Protein AF-A0A549TD87-F1 (afdb_monomer)

Solvent-accessible surface area (backbone atoms only — not comparable to full-atom values): 13058 Å² total; per-residue (Å²): 128,54,55,66,51,48,44,53,52,50,43,51,31,54,63,60,36,63,91,66,26,71,45,72,50,77,40,80,50,95,85,34,64,68,39,33,26,38,38,15,53,41,97,52,34,56,85,37,55,24,33,38,39,41,65,43,70,53,100,52,48,46,43,48,52,56,53,50,30,51,56,48,33,42,28,50,37,32,51,71,64,80,31,59,77,59,64,30,42,30,40,38,18,57,70,27,63,28,69,66,41,52,55,26,49,80,31,29,69,60,33,51,49,49,56,62,78,37,27,78,83,47,24,17,65,72,74,41,93,97,43,70,54,74,91,41,72,56,32,50,48,40,52,71,68,52,67,44,80,37,40,52,73,34,26,48,68,58,45,63,70,34,80,55,29,42,67,44,43,28,78,74,66,75,39,80,76,63,82,73,76,85,73,76,74,66,95,63,82,54,81,80,54,53,61,61,53,52,54,53,36,48,60,52,17,72,74,66,80,42,90,54,92,52,79,69,57,67,76,68,60,94,76,82,87,80,82,91,128

Secondary structure (DSSP, 8-state):
--HHHHHHHHHHHHHT-TTT-SEEEE--STT-SS-SEEEESSTTGGGS-EEEEEE---SSPBPHHHHHHHHHHHHHHHHTTSSPPPSEEEEE-TT-B-HHHHHHHTSHHHHHHHHHHTIIIIIGGGSBTTB-----HHHHHHHHHS-GGGEEEE-HHHHHHSTTHHHHHHHHH-----SPP-----SS--TTHHHHHHHHHHHHHHHHT----SHHHHTT-----PPP-

Radius of gyration: 22.58 Å; Cα contacts (8 Å, |Δi|>4): 320; chains: 1; bounding box: 48×44×66 Å

Organism: NCBI:txid1387186

Sequence (229 aa):
MDDKDLEHFVKDWIESRVLEYRQWQRWGQTGDLGRDVVGYVTDHRHEGPWDNFQCKQLKQRLSLPGALRELGKIFRHSAAGEYSLPRRYTFVAPRGVARGVQALVSHPERFRTAMIDRWSEDIADKLVDNDTVPLTPEIEAKIREFDFKNVDWLDAERLVADPYCLRVLVGWFDADPGRAPRGVVPTEMQSSESVYVSQLLQVYGERSQQAFQDSSDVLGAPAHRTNPG

Mean predicted aligned error: 12.19 Å

Foldseek 3Di:
DDQVVQLVLVQLLLVLPVVQAVDKDAQPDPPSLLAGIKGHRDPCRQVDAMEGERTDADPAAQEPLNVLQSVLSQLVCVLVVVGPRHPAYEYEYQNYHDPVVVVCLVPVVVVLVCSQVCCQPRYQCPNDPPGGRDCDPSSNVSSVPDRSPRYYYDHNVNLCPDPSSLVSCCVVPVDDSPDDDPDPPPPDDDPVVVVVQQVVQVVVCVVVVHHDDGPVSVVPDDDDPDDDD

Nearest PDB structures (foldseek):
  5ekp-assembly1_C  TM=1.814E-01  e=1.287E+00  Synechocystis sp. PCC 6803 substr. Kazusa
  3fw6-assembly1_A  TM=2.415E-01  e=4.601E+00  uncultured bacterium
  5ekp-assembly1_D  TM=2.423E-01  e=8.441E+00  Synechocystis sp. PCC 6803 substr. Kazusa

Structure (mmCIF, N/CA/C/O backbone):
data_AF-A0A549TD87-F1
#
_entry.id   AF-A0A549TD87-F1
#
loop_
_atom_site.group_PDB
_atom_site.id
_atom_site.type_symbol
_atom_site.label_atom_id
_atom_site.label_alt_id
_atom_site.label_comp_id
_atom_site.label_asym_id
_atom_site.label_entity_id
_atom_site.label_seq_id
_atom_site.pdbx_PDB_ins_code
_atom_site.Cartn_x
_atom_site.Cartn_y
_atom_site.Cartn_z
_atom_site.occupancy
_atom_site.B_iso_or_equiv
_atom_site.auth_seq_id
_atom_site.auth_comp_id
_atom_site.auth_asym_id
_atom_site.auth_atom_id
_atom_site.pdbx_PDB_model_num
ATOM 1 N 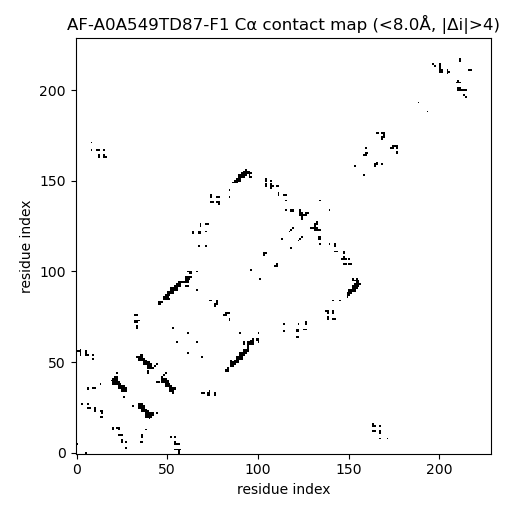N . MET A 1 1 ? -1.118 11.147 -17.489 1.00 72.25 1 MET A N 1
ATOM 2 C CA . MET A 1 1 ? -1.513 9.965 -16.718 1.00 72.25 1 MET A CA 1
ATOM 3 C C . MET A 1 1 ? -2.327 10.385 -15.510 1.00 72.25 1 MET A C 1
ATOM 5 O O . MET A 1 1 ? -1.791 11.069 -14.633 1.00 72.25 1 MET A O 1
ATOM 9 N N . ASP A 1 2 ? -3.607 10.036 -15.520 1.00 83.69 2 ASP A N 1
ATOM 10 C CA . ASP A 1 2 ? -4.511 10.076 -14.369 1.00 83.69 2 ASP A CA 1
ATOM 11 C C . ASP A 1 2 ? -4.473 8.747 -13.575 1.00 83.69 2 ASP A C 1
ATOM 13 O O . ASP A 1 2 ? -3.609 7.903 -13.829 1.00 83.69 2 ASP A O 1
ATOM 17 N N . ASP A 1 3 ? -5.340 8.583 -12.565 1.00 84.50 3 ASP A N 1
ATOM 18 C CA . ASP A 1 3 ? -5.400 7.356 -11.748 1.00 84.50 3 ASP A CA 1
ATOM 19 C C . ASP A 1 3 ? -5.686 6.111 -12.600 1.00 84.50 3 ASP A C 1
ATOM 21 O O . ASP A 1 3 ? -5.050 5.073 -12.412 1.00 84.50 3 ASP A O 1
ATOM 25 N N . LYS A 1 4 ? -6.593 6.217 -13.579 1.00 87.94 4 LYS A N 1
ATOM 26 C CA . LYS A 1 4 ? -6.955 5.088 -14.437 1.00 87.94 4 LYS A CA 1
ATOM 27 C C . LYS A 1 4 ? -5.800 4.721 -15.342 1.00 87.94 4 LYS A C 1
ATOM 29 O O . LYS A 1 4 ? -5.538 3.529 -15.492 1.00 87.94 4 LYS A O 1
ATOM 34 N N . ASP A 1 5 ? -5.110 5.691 -15.943 1.00 89.12 5 ASP A N 1
ATOM 35 C CA . ASP A 1 5 ? -3.983 5.321 -16.794 1.00 89.12 5 ASP A CA 1
ATOM 36 C C . ASP A 1 5 ? -2.821 4.725 -15.983 1.00 89.12 5 ASP A C 1
ATOM 38 O O . ASP A 1 5 ? -2.165 3.812 -16.476 1.00 89.12 5 ASP A O 1
ATOM 42 N N . LEU A 1 6 ? -2.633 5.119 -14.714 1.00 90.38 6 LEU A N 1
ATOM 43 C CA . LEU A 1 6 ? -1.665 4.450 -13.835 1.00 90.38 6 LEU A CA 1
ATOM 44 C C . LEU A 1 6 ? -2.028 2.978 -13.609 1.00 90.38 6 LEU A C 1
ATOM 46 O O . LEU A 1 6 ? -1.157 2.118 -13.708 1.00 90.38 6 LEU A O 1
ATOM 50 N N . GLU A 1 7 ? -3.293 2.664 -13.333 1.00 92.81 7 GLU A N 1
ATOM 51 C CA . GLU A 1 7 ? -3.702 1.267 -13.162 1.00 92.81 7 GLU A CA 1
ATOM 52 C C . GLU A 1 7 ? -3.542 0.442 -14.444 1.00 92.81 7 GLU A C 1
ATOM 54 O O . GLU A 1 7 ? -3.136 -0.716 -14.376 1.00 92.81 7 GLU A O 1
ATOM 59 N N . HIS A 1 8 ? -3.858 1.006 -15.615 1.00 92.06 8 HIS A N 1
ATOM 60 C CA . HIS A 1 8 ? -3.657 0.308 -16.890 1.00 92.06 8 HIS A CA 1
ATOM 61 C C . HIS A 1 8 ? -2.168 0.073 -17.157 1.00 92.06 8 HIS A C 1
ATOM 63 O O . HIS A 1 8 ? -1.788 -1.038 -17.519 1.00 92.06 8 HIS A O 1
ATOM 69 N N . PHE A 1 9 ? -1.326 1.073 -16.892 1.00 91.38 9 PHE A N 1
ATOM 70 C CA . PHE A 1 9 ? 0.123 0.945 -16.986 1.00 91.38 9 PHE A CA 1
ATOM 71 C C . PHE A 1 9 ? 0.658 -0.162 -16.070 1.00 91.38 9 PHE A C 1
ATOM 73 O O . PHE A 1 9 ? 1.414 -1.030 -16.505 1.00 91.38 9 PHE A O 1
ATOM 80 N N . VAL A 1 10 ? 0.236 -0.174 -14.801 1.00 93.38 10 VAL A N 1
ATOM 81 C CA . VAL A 1 10 ? 0.629 -1.216 -13.842 1.00 93.38 10 VAL A CA 1
ATOM 82 C C . VAL A 1 10 ? 0.123 -2.578 -14.299 1.00 93.38 10 VAL A C 1
ATOM 84 O O . VAL A 1 10 ? 0.871 -3.545 -14.239 1.00 93.38 10 VAL A O 1
ATOM 87 N N . LYS A 1 11 ? -1.104 -2.668 -14.818 1.00 94.38 11 LYS A N 1
ATOM 88 C CA . LYS A 1 11 ? -1.641 -3.900 -15.401 1.00 94.38 11 LYS A CA 1
ATOM 89 C C . LYS A 1 11 ? -0.767 -4.421 -16.549 1.00 94.38 11 LYS A C 1
ATOM 91 O O . LYS A 1 11 ? -0.459 -5.609 -16.549 1.00 94.38 11 LYS A O 1
ATOM 96 N N . ASP A 1 12 ? -0.326 -3.569 -17.473 1.00 91.81 12 ASP A N 1
ATOM 97 C CA . ASP A 1 12 ? 0.546 -3.975 -18.589 1.00 91.81 12 ASP A CA 1
ATOM 98 C C . ASP A 1 12 ? 1.928 -4.419 -18.083 1.00 91.81 12 ASP A C 1
ATOM 100 O O . ASP A 1 12 ? 2.515 -5.389 -18.569 1.00 91.81 12 ASP A O 1
ATOM 104 N N . TRP A 1 13 ? 2.435 -3.751 -17.046 1.00 93.00 13 TRP A N 1
ATOM 105 C CA . TRP A 1 13 ? 3.669 -4.144 -16.372 1.00 93.00 13 TRP A CA 1
ATOM 106 C C . TRP A 1 13 ? 3.554 -5.509 -15.691 1.00 93.00 13 TRP A C 1
ATOM 108 O O . TRP A 1 13 ? 4.432 -6.350 -15.890 1.00 93.00 13 TRP A O 1
ATOM 118 N N . ILE A 1 14 ? 2.462 -5.790 -14.975 1.00 94.38 14 ILE A N 1
ATOM 119 C CA . ILE A 1 14 ? 2.208 -7.113 -14.385 1.00 94.38 14 ILE A CA 1
ATOM 120 C C . ILE A 1 14 ? 2.002 -8.178 -15.468 1.00 94.38 14 ILE A C 1
ATOM 122 O O . ILE A 1 14 ? 2.538 -9.277 -15.342 1.00 94.38 14 ILE A O 1
ATOM 126 N N . GLU A 1 15 ? 1.305 -7.860 -16.561 1.00 92.44 15 GLU A N 1
ATOM 127 C CA . GLU A 1 15 ? 1.129 -8.768 -17.701 1.00 92.44 15 GLU A CA 1
ATOM 128 C C . GLU A 1 15 ? 2.466 -9.209 -18.307 1.00 92.44 15 GLU A C 1
ATOM 130 O O . GLU A 1 15 ? 2.633 -10.371 -18.676 1.00 92.44 15 GLU A O 1
ATOM 135 N N . SER A 1 16 ? 3.456 -8.316 -18.347 1.00 91.06 16 SER A N 1
ATOM 136 C CA . SER A 1 16 ? 4.789 -8.641 -18.863 1.00 91.06 16 SER A CA 1
ATOM 137 C C . SER A 1 16 ? 5.606 -9.585 -17.960 1.00 91.06 16 SER A C 1
ATOM 139 O O . SER A 1 16 ? 6.609 -10.150 -18.409 1.00 91.06 16 SER A O 1
ATOM 141 N N . ARG A 1 17 ? 5.173 -9.811 -16.711 1.00 92.75 17 ARG A N 1
ATOM 142 C CA . ARG A 1 17 ? 5.830 -10.665 -15.704 1.00 92.75 17 ARG A CA 1
ATOM 143 C C . ARG A 1 17 ? 5.296 -12.099 -15.718 1.00 92.75 17 ARG A C 1
ATOM 145 O O . ARG A 1 17 ? 4.982 -12.676 -14.679 1.00 92.75 17 ARG A O 1
ATOM 152 N N . VAL A 1 18 ? 5.241 -12.704 -16.901 1.00 90.75 18 VAL A N 1
ATOM 153 C CA . VAL A 1 18 ? 4.678 -14.053 -17.131 1.00 90.75 18 VAL A CA 1
ATOM 154 C C . VAL A 1 18 ? 5.372 -15.184 -16.356 1.00 90.75 18 VAL A C 1
ATOM 156 O O . VAL A 1 18 ? 4.808 -16.264 -16.210 1.00 90.75 18 VAL A O 1
ATOM 159 N N . LEU A 1 19 ? 6.596 -14.952 -15.868 1.00 92.38 19 LEU A N 1
ATOM 160 C CA . LEU A 1 19 ? 7.317 -15.896 -15.006 1.00 92.38 19 LEU A CA 1
ATOM 161 C C . LEU A 1 19 ? 6.893 -15.798 -13.530 1.00 92.38 19 LEU A C 1
ATOM 163 O O . LEU A 1 19 ? 7.087 -16.752 -12.782 1.00 92.38 19 LEU A O 1
ATOM 167 N N . GLU A 1 20 ? 6.344 -14.657 -13.104 1.00 94.69 20 GLU A N 1
ATOM 168 C CA . GLU A 1 20 ? 5.918 -14.408 -11.719 1.00 94.69 20 GLU A CA 1
ATOM 169 C C . GLU A 1 20 ? 4.414 -14.615 -11.528 1.00 94.69 20 GLU A C 1
ATOM 171 O O . GLU A 1 20 ? 3.992 -15.118 -10.483 1.00 94.69 20 GLU A O 1
ATOM 176 N N . TYR A 1 21 ? 3.610 -14.228 -12.522 1.00 96.81 21 TYR A N 1
ATOM 177 C CA . TYR A 1 21 ? 2.154 -14.259 -12.438 1.00 96.81 21 TYR A CA 1
ATOM 178 C C . TYR A 1 21 ? 1.550 -15.116 -13.535 1.00 96.81 21 TYR A C 1
ATOM 180 O O . TYR A 1 21 ? 1.790 -14.927 -14.726 1.00 96.81 21 TYR A O 1
ATOM 188 N N . ARG A 1 22 ? 0.700 -16.044 -13.102 1.00 96.00 22 ARG A N 1
ATOM 189 C CA . ARG A 1 22 ? -0.078 -16.916 -13.972 1.00 96.00 22 ARG A CA 1
ATOM 190 C C . ARG A 1 22 ? -1.248 -16.175 -14.612 1.00 96.00 22 ARG A C 1
ATOM 192 O O . ARG A 1 22 ? -1.576 -16.427 -15.768 1.00 96.00 22 ARG A O 1
ATOM 199 N N . GLN A 1 23 ? -1.878 -15.287 -13.847 1.00 95.94 23 GLN A N 1
ATOM 200 C CA . GLN A 1 23 ? -2.983 -14.429 -14.271 1.00 95.94 23 GLN A CA 1
ATOM 201 C C . GLN A 1 23 ? -2.859 -13.069 -13.584 1.00 95.94 23 GLN A C 1
ATOM 203 O O . GLN A 1 23 ? -2.225 -12.946 -12.538 1.00 95.94 23 GLN A O 1
ATOM 208 N N . TRP A 1 24 ? -3.502 -12.052 -14.142 1.00 95.25 24 TRP A N 1
ATOM 2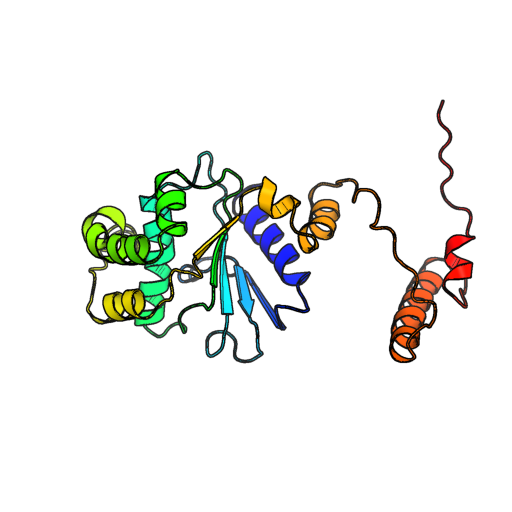09 C CA . TRP A 1 24 ? -3.596 -10.721 -13.549 1.00 95.25 24 TRP A CA 1
ATOM 210 C C . TRP A 1 24 ? -5.016 -10.185 -13.716 1.00 95.25 24 TRP A C 1
ATOM 212 O O . TRP A 1 24 ? -5.765 -10.642 -14.581 1.00 95.25 24 TRP A O 1
ATOM 222 N N . GLN A 1 25 ? -5.402 -9.224 -12.881 1.00 94.75 25 GLN A N 1
ATOM 223 C CA . GLN A 1 25 ? -6.702 -8.567 -12.991 1.00 94.75 25 GLN A CA 1
ATOM 224 C C . GLN A 1 25 ? -6.629 -7.123 -12.505 1.00 94.75 25 GLN A C 1
ATOM 226 O O . GLN A 1 25 ? -6.074 -6.844 -11.444 1.00 94.75 25 GLN A O 1
ATOM 231 N N . ARG A 1 26 ? -7.233 -6.210 -13.270 1.00 93.81 26 ARG A N 1
ATOM 232 C CA . ARG A 1 26 ? -7.499 -4.839 -12.831 1.00 93.81 26 ARG A CA 1
ATOM 233 C C . ARG A 1 26 ? -8.915 -4.770 -12.268 1.00 93.81 26 ARG A C 1
ATOM 235 O O . ARG A 1 26 ? -9.866 -5.134 -12.956 1.00 93.81 26 ARG A O 1
ATOM 242 N N . TRP A 1 27 ? -9.033 -4.314 -11.032 1.00 88.12 27 TRP A N 1
ATOM 243 C CA . TRP A 1 27 ? -10.275 -4.247 -10.270 1.00 88.12 27 TRP A CA 1
ATOM 244 C C . TRP A 1 27 ? -10.844 -2.828 -10.170 1.00 88.12 27 TRP A C 1
ATOM 246 O O . TRP A 1 27 ? -12.021 -2.732 -9.851 1.00 88.12 27 TRP A O 1
ATOM 256 N N . GLY A 1 28 ? -10.061 -1.779 -10.496 1.00 64.19 28 GLY A N 1
ATOM 257 C CA . GLY A 1 28 ? -10.330 -0.339 -10.284 1.00 64.19 28 GLY A CA 1
ATOM 258 C C . GLY A 1 28 ? -11.635 0.233 -10.862 1.00 64.19 28 GLY A C 1
ATOM 259 O O . GLY A 1 28 ? -11.656 1.055 -11.784 1.00 64.19 28 GLY A O 1
ATOM 260 N N . GLN A 1 29 ? -12.744 -0.235 -10.304 1.00 65.31 29 GLN A N 1
ATOM 261 C CA . GLN A 1 29 ? -14.134 0.150 -10.493 1.00 65.31 29 GLN A CA 1
ATOM 262 C C . GLN A 1 29 ? -14.872 -0.070 -9.161 1.00 65.31 29 GLN A C 1
ATOM 264 O O . GLN A 1 29 ? -14.332 -0.602 -8.194 1.00 65.31 29 GLN A O 1
ATOM 269 N N . THR A 1 30 ? -16.137 0.342 -9.095 1.00 63.44 30 THR A N 1
ATOM 270 C CA . THR A 1 30 ? -16.995 0.094 -7.933 1.00 63.44 30 THR A CA 1
ATOM 271 C C . THR A 1 30 ? -16.997 -1.391 -7.549 1.00 63.44 30 THR A C 1
ATOM 273 O O . THR A 1 30 ? -17.261 -2.244 -8.392 1.00 63.44 30 THR A O 1
ATOM 276 N N . GLY A 1 31 ? -16.742 -1.689 -6.271 1.00 71.81 31 GLY A N 1
ATOM 277 C CA . GLY A 1 31 ? -16.699 -3.067 -5.764 1.00 71.81 31 GLY A CA 1
ATOM 278 C C . GLY A 1 31 ? -15.322 -3.732 -5.840 1.00 71.81 31 GLY A C 1
ATOM 279 O O . GLY A 1 31 ? -15.232 -4.948 -5.712 1.00 71.81 31 GLY A O 1
ATOM 280 N N . ASP A 1 32 ? -14.251 -2.958 -6.020 1.00 79.31 32 ASP A N 1
ATOM 281 C CA . ASP A 1 32 ? -12.871 -3.454 -6.024 1.00 79.31 32 ASP A CA 1
ATOM 282 C C . ASP A 1 32 ? -12.414 -4.077 -4.687 1.00 79.31 32 ASP A C 1
ATOM 284 O O . ASP A 1 32 ? -11.506 -4.916 -4.653 1.00 79.31 32 ASP A O 1
ATOM 288 N N . LEU A 1 33 ? -13.096 -3.719 -3.594 1.00 91.06 33 LEU A N 1
ATOM 289 C CA . LEU A 1 33 ? -12.809 -4.111 -2.215 1.00 91.06 33 LEU A CA 1
ATOM 290 C C . LEU A 1 33 ? -11.380 -3.738 -1.778 1.00 91.06 33 LEU A C 1
ATOM 292 O O . LEU A 1 33 ? -10.781 -4.417 -0.953 1.00 91.06 33 LEU A O 1
ATOM 296 N N . GLY A 1 34 ? -10.821 -2.650 -2.318 1.00 90.06 34 GLY A N 1
ATOM 297 C CA . GLY A 1 34 ? -9.470 -2.183 -1.989 1.00 90.06 34 GLY A CA 1
ATOM 298 C C . GLY A 1 34 ? -8.342 -2.845 -2.784 1.00 90.06 34 GLY A C 1
ATOM 299 O O . GLY A 1 34 ? -7.207 -2.855 -2.317 1.00 90.06 34 GLY A O 1
ATOM 300 N N . ARG A 1 35 ? -8.633 -3.405 -3.962 1.00 94.62 35 ARG A N 1
ATOM 301 C CA . ARG A 1 35 ? -7.627 -3.921 -4.905 1.00 94.62 35 ARG A CA 1
ATOM 302 C C . ARG A 1 35 ? -7.632 -3.064 -6.162 1.00 94.62 35 ARG A C 1
ATOM 304 O O . ARG A 1 35 ? -8.685 -2.900 -6.751 1.00 94.62 35 ARG A O 1
ATOM 311 N N . ASP A 1 36 ? -6.479 -2.605 -6.640 1.00 95.31 36 ASP A N 1
ATOM 312 C CA . ASP A 1 36 ? -6.438 -1.894 -7.930 1.00 95.31 36 ASP A CA 1
ATOM 313 C C . ASP A 1 36 ? -5.983 -2.841 -9.041 1.00 95.31 36 ASP A C 1
ATOM 315 O O . ASP A 1 36 ? -6.744 -3.151 -9.959 1.00 95.31 36 ASP A O 1
ATOM 319 N N . VAL A 1 37 ? -4.757 -3.362 -8.937 1.00 97.00 37 VAL A N 1
ATOM 320 C CA . VAL A 1 37 ? -4.215 -4.379 -9.845 1.00 97.00 37 VAL A CA 1
ATOM 321 C C . VAL A 1 37 ? -3.706 -5.559 -9.029 1.00 97.00 37 VAL A C 1
ATOM 323 O O . VAL A 1 37 ? -2.990 -5.387 -8.045 1.00 97.00 37 VAL A O 1
ATOM 326 N N . VAL A 1 38 ? -4.069 -6.766 -9.447 1.00 97.62 38 VAL A N 1
ATOM 327 C CA . VAL A 1 38 ? -3.698 -8.017 -8.787 1.00 97.62 38 VAL A CA 1
ATOM 328 C C . VAL A 1 38 ? -2.880 -8.886 -9.728 1.00 97.62 38 VAL A C 1
ATOM 330 O O . VAL A 1 38 ? -3.240 -9.045 -10.894 1.00 97.62 38 VAL A O 1
ATOM 333 N N . GLY A 1 39 ? -1.812 -9.484 -9.199 1.00 98.12 39 GLY A N 1
ATOM 334 C CA . GLY A 1 39 ? -1.090 -10.585 -9.830 1.00 98.12 39 GLY A CA 1
ATOM 335 C C . GLY A 1 39 ? -1.349 -11.897 -9.088 1.00 98.12 39 GLY A C 1
ATOM 336 O O . GLY A 1 39 ? -1.036 -12.016 -7.904 1.00 98.12 39 GLY A O 1
ATOM 337 N N . TYR A 1 40 ? -1.901 -12.896 -9.771 1.00 98.31 40 TYR A N 1
ATOM 338 C CA . TYR A 1 40 ? -2.129 -14.236 -9.231 1.00 98.31 40 TYR A CA 1
ATOM 339 C C . TYR A 1 40 ? -0.956 -15.147 -9.584 1.00 98.31 40 TYR A C 1
ATOM 341 O O . TYR A 1 40 ? -0.620 -15.320 -10.755 1.00 98.31 40 TYR A O 1
ATOM 349 N N . VAL A 1 41 ? -0.339 -15.762 -8.576 1.00 98.12 41 VAL A N 1
ATOM 350 C CA . VAL A 1 41 ? 0.842 -16.626 -8.765 1.00 98.12 41 VAL A CA 1
ATOM 351 C C . VAL A 1 41 ? 0.437 -18.018 -9.261 1.00 98.12 41 VAL A C 1
ATOM 353 O O . VAL A 1 41 ? 1.220 -18.715 -9.898 1.00 98.12 41 VAL A O 1
ATOM 356 N N . THR A 1 42 ? -0.803 -18.427 -8.990 1.00 97.12 42 THR A N 1
ATOM 357 C CA . THR A 1 42 ? -1.355 -19.732 -9.376 1.00 97.12 42 THR A CA 1
ATOM 358 C C . THR A 1 42 ? -2.782 -19.583 -9.895 1.00 97.12 42 THR A C 1
ATOM 360 O O . THR A 1 42 ? -3.413 -18.540 -9.712 1.00 97.12 42 THR A O 1
ATOM 363 N N . ASP A 1 43 ? -3.324 -20.656 -10.470 1.00 96.81 43 ASP A N 1
ATOM 364 C CA . ASP A 1 43 ? -4.720 -20.708 -10.917 1.00 96.81 43 ASP A CA 1
ATOM 365 C C . ASP A 1 43 ? -5.731 -20.723 -9.744 1.00 96.81 43 ASP A C 1
ATOM 367 O O . ASP A 1 43 ? -6.930 -20.586 -9.972 1.00 96.81 43 ASP A O 1
ATOM 371 N N . HIS A 1 44 ? -5.264 -20.815 -8.488 1.00 97.00 44 HIS A N 1
ATOM 372 C CA . HIS A 1 44 ? -6.091 -20.696 -7.276 1.00 97.00 44 HIS A CA 1
ATOM 373 C C . HIS A 1 44 ? -6.438 -19.251 -6.894 1.00 97.00 44 HIS A C 1
ATOM 375 O O . HIS A 1 44 ? -7.107 -19.042 -5.894 1.00 97.00 44 HIS A O 1
ATOM 381 N N . ARG A 1 45 ? -5.979 -18.245 -7.648 1.00 96.31 45 ARG A N 1
ATOM 382 C CA . ARG A 1 45 ? -6.392 -16.838 -7.502 1.00 96.31 45 ARG A CA 1
ATOM 383 C C . ARG A 1 45 ? -6.375 -16.326 -6.050 1.00 96.31 45 ARG A C 1
ATOM 385 O O . ARG A 1 45 ? -5.316 -16.341 -5.432 1.00 96.31 45 ARG A O 1
ATOM 392 N N . HIS A 1 46 ? -7.504 -15.838 -5.528 1.00 96.75 46 HIS A N 1
ATOM 393 C CA . HIS A 1 46 ? -7.616 -15.273 -4.178 1.00 96.75 46 HIS A CA 1
ATOM 394 C C . HIS A 1 46 ? -7.682 -16.337 -3.076 1.00 96.75 46 HIS A C 1
ATOM 396 O O . HIS A 1 46 ? -7.500 -16.003 -1.904 1.00 96.75 46 HIS A O 1
ATOM 402 N N . GLU A 1 47 ? -7.890 -17.603 -3.429 1.00 96.31 47 GLU A N 1
ATOM 403 C CA . GLU A 1 47 ? -7.713 -18.751 -2.542 1.00 96.31 47 GLU A CA 1
ATOM 404 C C . GLU A 1 47 ? -6.242 -19.215 -2.475 1.00 96.31 47 GLU A C 1
ATOM 406 O O . GLU A 1 47 ? -5.877 -19.988 -1.591 1.00 96.31 47 GLU A O 1
ATOM 411 N N . GLY A 1 48 ? -5.389 -18.741 -3.391 1.00 96.94 48 GLY A N 1
ATOM 412 C CA . GLY A 1 48 ? -3.948 -18.998 -3.435 1.00 96.94 48 GLY A CA 1
ATOM 413 C C . GLY A 1 48 ? -3.097 -17.742 -3.202 1.00 96.94 48 GLY A C 1
ATOM 414 O O . GLY A 1 48 ? -3.613 -16.699 -2.813 1.00 96.94 48 GLY A O 1
ATOM 415 N N . PRO A 1 49 ? -1.772 -17.810 -3.433 1.00 98.06 49 PRO A N 1
ATOM 416 C CA . PRO A 1 49 ? -0.901 -16.645 -3.314 1.00 98.06 49 PRO A CA 1
ATOM 417 C C . PRO A 1 49 ? -1.171 -15.617 -4.421 1.00 98.06 49 PRO A C 1
ATOM 419 O O . PRO A 1 49 ? -1.111 -15.927 -5.616 1.00 98.06 49 PRO A O 1
ATOM 422 N N . TRP A 1 50 ? -1.403 -14.374 -4.006 1.00 98.44 50 TRP A N 1
ATOM 423 C CA . TRP A 1 50 ? -1.661 -13.234 -4.883 1.00 98.44 50 TRP A CA 1
ATOM 424 C C . TRP A 1 50 ? -0.993 -11.967 -4.348 1.00 98.44 50 TRP A C 1
ATOM 426 O O . TRP A 1 50 ? -0.851 -11.808 -3.139 1.00 98.44 50 TRP A O 1
ATOM 436 N N . ASP A 1 51 ? -0.597 -11.063 -5.236 1.00 98.62 51 ASP A N 1
ATOM 437 C CA . ASP A 1 51 ? 0.032 -9.790 -4.878 1.00 98.62 51 ASP A CA 1
ATOM 438 C C . ASP A 1 51 ? -0.886 -8.623 -5.269 1.00 98.62 51 ASP A C 1
ATOM 440 O O . ASP A 1 51 ? -1.500 -8.643 -6.339 1.00 98.62 51 ASP A O 1
ATOM 444 N N . ASN A 1 52 ? -0.981 -7.610 -4.404 1.00 98.25 52 ASN A N 1
ATOM 445 C CA . ASN A 1 52 ? -1.763 -6.397 -4.639 1.00 98.25 52 ASN A CA 1
ATOM 446 C C . ASN A 1 52 ? -0.860 -5.216 -4.999 1.00 98.25 52 ASN A C 1
ATOM 448 O O . ASN A 1 52 ? 0.072 -4.894 -4.261 1.00 98.25 52 ASN A O 1
ATOM 452 N N . PHE A 1 53 ? -1.208 -4.507 -6.066 1.00 97.81 53 PHE A N 1
ATOM 453 C CA . PHE A 1 53 ? -0.562 -3.275 -6.500 1.00 97.81 53 PHE A CA 1
ATOM 454 C C . PHE A 1 53 ? -1.559 -2.125 -6.386 1.00 97.81 53 PHE A C 1
ATOM 456 O O . PHE A 1 53 ? -2.375 -1.906 -7.279 1.00 97.81 53 PHE A O 1
ATOM 463 N N . GLN A 1 54 ? -1.501 -1.398 -5.271 1.00 97.31 54 GLN A N 1
ATOM 464 C CA . GLN A 1 54 ? -2.384 -0.269 -4.993 1.00 97.31 54 GLN A CA 1
ATOM 465 C C . GLN A 1 54 ? -1.849 1.000 -5.663 1.00 97.31 54 GLN A C 1
ATOM 467 O O . GLN A 1 54 ? -0.875 1.596 -5.201 1.00 97.31 54 GLN A O 1
ATOM 472 N N . CYS A 1 55 ? -2.512 1.437 -6.722 1.00 95.69 55 CYS A N 1
ATOM 473 C CA . CYS A 1 55 ? -2.186 2.606 -7.519 1.00 95.69 55 CYS A CA 1
ATOM 474 C C . CYS A 1 55 ? -2.676 3.901 -6.855 1.00 95.69 55 CYS A C 1
ATOM 476 O O . CYS A 1 55 ? -3.798 4.002 -6.349 1.00 95.69 55 CYS A O 1
ATOM 478 N N . LYS A 1 56 ? -1.808 4.919 -6.829 1.00 94.06 56 LYS A N 1
ATOM 479 C CA . LYS A 1 56 ? -2.098 6.249 -6.272 1.00 94.06 56 LYS A CA 1
ATOM 480 C C . LYS A 1 56 ? -1.463 7.354 -7.119 1.00 94.06 56 LYS A C 1
ATOM 482 O O . LYS A 1 56 ? -0.341 7.789 -6.836 1.00 94.06 56 LYS A O 1
ATOM 487 N N . GLN A 1 57 ? -2.195 7.866 -8.115 1.00 90.88 57 GLN A N 1
ATOM 488 C CA . GLN A 1 57 ? -1.763 8.988 -8.957 1.00 90.88 57 GLN A CA 1
ATOM 489 C C . GLN A 1 57 ? -2.108 10.332 -8.295 1.00 90.88 57 GLN A C 1
ATOM 491 O O . GLN A 1 57 ? -2.936 11.127 -8.736 1.00 90.88 57 GLN A O 1
ATOM 496 N N . LEU A 1 58 ? -1.425 10.611 -7.188 1.00 88.25 58 LEU A N 1
ATOM 497 C CA . LEU A 1 58 ? -1.676 11.795 -6.372 1.00 88.25 58 LEU A CA 1
ATOM 498 C C . LEU A 1 58 ? -0.877 13.020 -6.847 1.00 88.25 58 LEU A C 1
ATOM 500 O O . LEU A 1 58 ? 0.231 12.918 -7.374 1.00 88.25 58 LEU A O 1
ATOM 504 N N . LYS A 1 59 ? -1.395 14.225 -6.560 1.00 88.56 59 LYS A N 1
ATOM 505 C CA . LYS A 1 59 ? -0.653 15.494 -6.735 1.00 88.56 59 LYS A CA 1
ATOM 506 C C . LYS A 1 59 ? 0.488 15.661 -5.724 1.00 88.56 59 LYS A C 1
ATOM 508 O O . LYS A 1 59 ? 1.360 16.505 -5.908 1.00 88.56 59 LYS A O 1
ATOM 513 N N . GLN A 1 60 ? 0.499 14.891 -4.647 1.00 93.12 60 GLN A N 1
ATOM 514 C CA . GLN A 1 60 ? 1.535 14.920 -3.615 1.00 93.12 60 GLN A CA 1
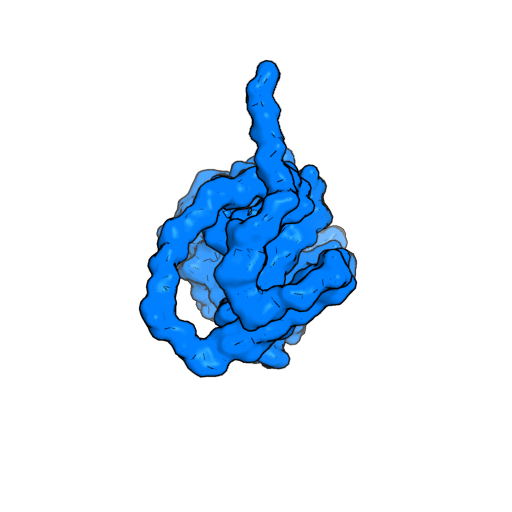ATOM 515 C C . GLN A 1 60 ? 1.970 13.492 -3.288 1.00 93.12 60 GLN A C 1
ATOM 517 O O . GLN A 1 60 ? 1.404 12.535 -3.807 1.00 93.12 60 GLN A O 1
ATOM 522 N N . ARG A 1 61 ? 2.984 13.345 -2.434 1.00 95.88 61 ARG A N 1
ATOM 523 C CA . ARG A 1 61 ? 3.381 12.033 -1.911 1.00 95.88 61 ARG A CA 1
ATOM 524 C C . ARG A 1 61 ? 2.222 11.379 -1.161 1.00 95.88 61 ARG A C 1
ATOM 526 O O . ARG A 1 61 ? 1.483 12.078 -0.467 1.00 95.88 61 ARG A O 1
ATOM 533 N N . LEU A 1 62 ? 2.113 10.051 -1.240 1.00 97.69 62 LEU A N 1
ATOM 534 C CA . LEU A 1 62 ? 1.142 9.297 -0.441 1.00 97.69 62 LEU A CA 1
ATOM 535 C C . LEU A 1 62 ? 1.393 9.553 1.051 1.00 97.69 62 LEU A C 1
ATOM 537 O O . LEU A 1 62 ? 2.481 9.280 1.564 1.00 97.69 62 LEU A O 1
ATOM 541 N N . SER A 1 63 ? 0.399 10.119 1.730 1.00 98.06 63 SER A N 1
ATOM 542 C CA . SER A 1 63 ? 0.482 10.440 3.153 1.00 98.06 63 SER A CA 1
ATOM 543 C C . SER A 1 63 ? 0.418 9.176 4.012 1.00 98.06 63 SER A C 1
ATOM 545 O O . SER A 1 63 ? -0.056 8.133 3.564 1.00 98.06 63 SER A O 1
ATOM 547 N N . LEU A 1 64 ? 0.867 9.277 5.268 1.00 97.81 64 LEU A N 1
ATOM 548 C CA . LEU A 1 64 ? 0.782 8.159 6.206 1.00 97.81 64 LEU A CA 1
ATOM 549 C C . LEU A 1 64 ? -0.674 7.714 6.454 1.00 97.81 64 LEU A C 1
ATOM 551 O O . LEU A 1 64 ? -0.941 6.539 6.219 1.00 97.81 64 LEU A O 1
ATOM 555 N N . PRO A 1 65 ? -1.631 8.598 6.811 1.00 97.44 65 PRO A N 1
ATOM 556 C CA . PRO A 1 65 ? -3.030 8.187 6.968 1.00 97.44 65 PRO A CA 1
ATOM 557 C C . PRO A 1 65 ? -3.616 7.585 5.688 1.00 97.44 65 PRO A C 1
ATOM 559 O O . PRO A 1 65 ? -4.358 6.612 5.743 1.00 97.44 65 PRO A O 1
ATOM 562 N N . GLY A 1 66 ? -3.235 8.120 4.520 1.00 97.25 66 GLY A N 1
ATOM 563 C CA . GLY A 1 66 ? -3.634 7.562 3.230 1.00 97.25 66 GLY A CA 1
ATOM 564 C C . GLY A 1 66 ? -3.154 6.121 3.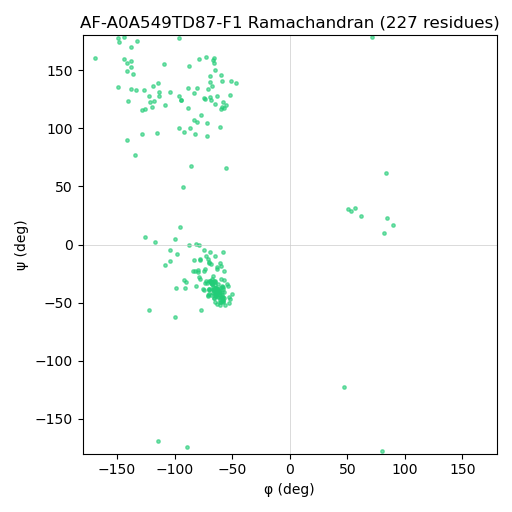056 1.00 97.25 66 GLY A C 1
ATOM 565 O O . GLY A 1 66 ? -3.957 5.255 2.739 1.00 97.25 66 GLY A O 1
ATOM 566 N N . ALA A 1 67 ? -1.873 5.847 3.314 1.00 98.06 67 ALA A N 1
ATOM 567 C CA . ALA A 1 67 ? -1.311 4.500 3.213 1.00 98.06 67 ALA A CA 1
ATOM 568 C C . ALA A 1 67 ? -1.973 3.509 4.186 1.00 98.06 67 ALA A C 1
ATOM 570 O O . ALA A 1 67 ? -2.335 2.405 3.776 1.00 98.06 67 ALA A O 1
ATOM 571 N N . LEU A 1 68 ? -2.166 3.917 5.448 1.00 98.44 68 LEU A N 1
ATOM 572 C CA . LEU A 1 68 ? -2.833 3.100 6.467 1.00 98.44 68 LEU A CA 1
ATOM 573 C C . LEU A 1 68 ? -4.272 2.767 6.056 1.00 98.44 68 LEU A C 1
ATOM 575 O O . LEU A 1 68 ? -4.686 1.617 6.154 1.00 98.44 68 LEU A O 1
ATOM 579 N N . ARG A 1 69 ? -5.014 3.746 5.526 1.00 97.25 69 ARG A N 1
ATOM 580 C CA . ARG A 1 69 ? -6.385 3.548 5.047 1.00 97.25 69 ARG A CA 1
ATOM 581 C C . ARG A 1 69 ? -6.468 2.525 3.918 1.00 97.25 69 ARG A C 1
ATOM 583 O O . ARG A 1 69 ? -7.326 1.652 3.973 1.00 97.25 69 ARG A O 1
ATOM 590 N N . GLU A 1 70 ? -5.612 2.616 2.899 1.00 96.75 70 GLU A N 1
ATOM 591 C CA . GLU A 1 70 ? -5.674 1.661 1.780 1.00 96.75 70 GLU A CA 1
ATOM 592 C C . GLU A 1 70 ? -5.369 0.231 2.237 1.00 96.75 70 GLU A C 1
ATOM 594 O O . GLU A 1 70 ? -6.105 -0.691 1.901 1.00 96.75 70 GLU A O 1
ATOM 599 N N . LEU A 1 71 ? -4.354 0.046 3.086 1.00 98.00 71 LEU A N 1
ATOM 600 C CA . LEU A 1 71 ? -4.055 -1.275 3.638 1.00 98.00 71 LEU A CA 1
ATOM 601 C C . LEU A 1 71 ? -5.154 -1.754 4.611 1.00 98.00 71 LEU A C 1
ATOM 603 O O . LEU A 1 71 ? -5.465 -2.941 4.670 1.00 98.00 71 LEU A O 1
ATOM 607 N N . GLY A 1 72 ? -5.804 -0.831 5.326 1.00 98.12 72 GLY A N 1
ATOM 608 C CA . GLY A 1 72 ? -6.962 -1.112 6.178 1.00 98.12 72 GLY A CA 1
ATOM 609 C C . GLY A 1 72 ? -8.135 -1.731 5.414 1.00 98.12 72 GLY A C 1
ATOM 610 O O . GLY A 1 72 ? -8.786 -2.638 5.937 1.00 98.12 72 GLY A O 1
ATOM 611 N N . LYS A 1 73 ? -8.360 -1.329 4.152 1.00 97.00 73 LYS A N 1
ATOM 612 C CA . LYS A 1 73 ? -9.363 -1.964 3.276 1.00 97.00 73 LYS A CA 1
ATOM 613 C C . LYS A 1 73 ? -9.056 -3.448 3.073 1.00 97.00 73 LYS A C 1
ATOM 615 O O . LYS A 1 73 ? -9.954 -4.271 3.233 1.00 97.00 73 LYS A O 1
ATOM 620 N N . ILE A 1 74 ? -7.793 -3.800 2.811 1.00 98.06 74 ILE A N 1
ATOM 621 C CA . ILE A 1 74 ? -7.374 -5.200 2.639 1.00 98.06 74 ILE A CA 1
ATOM 622 C C . ILE A 1 74 ? -7.703 -6.039 3.866 1.00 98.06 74 ILE A C 1
ATOM 624 O O . ILE A 1 74 ? -8.277 -7.118 3.727 1.00 98.06 74 ILE A O 1
ATOM 628 N N . PHE A 1 75 ? -7.373 -5.550 5.061 1.00 98.62 75 PHE A N 1
ATOM 629 C CA . PHE A 1 75 ? -7.635 -6.296 6.289 1.00 98.62 75 PHE A CA 1
ATOM 630 C C . PHE A 1 75 ? -9.127 -6.445 6.570 1.00 98.62 75 PHE A C 1
ATOM 632 O O . PHE A 1 75 ? -9.565 -7.545 6.898 1.00 98.62 75 PHE A O 1
ATOM 639 N N . ARG A 1 76 ? -9.917 -5.382 6.367 1.00 97.81 76 ARG A N 1
ATOM 640 C CA . ARG A 1 76 ? -11.380 -5.432 6.490 1.00 97.81 76 ARG A CA 1
ATOM 641 C C . ARG A 1 76 ? -11.981 -6.499 5.577 1.00 97.81 76 ARG A C 1
ATOM 643 O O . ARG A 1 76 ? -12.752 -7.335 6.036 1.00 97.81 76 ARG A O 1
ATOM 650 N N . HIS A 1 77 ? -11.643 -6.467 4.293 1.00 97.69 77 HIS A N 1
ATOM 651 C CA . HIS A 1 77 ? -12.236 -7.376 3.315 1.00 97.69 77 HIS A CA 1
ATOM 652 C C . HIS A 1 77 ? -11.717 -8.810 3.449 1.00 97.69 77 HIS A C 1
ATOM 654 O O . HIS A 1 77 ? -12.495 -9.749 3.297 1.00 97.69 77 HIS A O 1
ATOM 660 N N . SER A 1 78 ? -10.455 -9.006 3.844 1.00 98.25 78 SER A N 1
ATOM 661 C CA . SER A 1 78 ? -9.968 -10.350 4.168 1.00 98.25 78 SER A CA 1
ATOM 662 C C . SER A 1 78 ? -10.639 -10.918 5.422 1.00 98.25 78 SER A C 1
ATOM 664 O O . SER A 1 78 ? -10.980 -12.099 5.450 1.00 98.25 78 SER A O 1
ATOM 666 N N . ALA A 1 79 ? -10.891 -10.093 6.444 1.00 98.25 79 ALA A N 1
ATOM 667 C CA . ALA A 1 79 ? -11.627 -10.516 7.637 1.00 98.25 79 ALA A CA 1
ATOM 668 C C . ALA A 1 79 ? -13.084 -10.892 7.315 1.00 98.25 79 ALA A C 1
ATOM 670 O O . ALA A 1 79 ? -13.625 -11.812 7.921 1.00 98.25 79 ALA A O 1
ATOM 671 N N . ALA A 1 80 ? -13.688 -10.235 6.320 1.00 97.44 80 ALA A N 1
ATOM 672 C CA . ALA A 1 80 ? -15.012 -10.571 5.798 1.00 97.44 80 ALA A CA 1
ATOM 673 C C . ALA A 1 80 ? -15.039 -11.837 4.914 1.00 97.44 80 ALA A C 1
ATOM 675 O O . ALA A 1 80 ? -16.113 -12.266 4.503 1.00 97.44 80 ALA A O 1
ATOM 676 N N . GLY A 1 81 ? -13.885 -12.451 4.626 1.00 97.12 81 GLY A N 1
ATOM 677 C CA . GLY A 1 81 ? -13.795 -13.673 3.822 1.00 97.12 81 GLY A CA 1
ATOM 678 C C . GLY A 1 81 ? -13.840 -13.452 2.308 1.00 97.12 81 GLY A C 1
ATOM 679 O O . GLY A 1 81 ? -13.911 -14.423 1.564 1.00 97.12 81 GLY A O 1
ATOM 680 N N . GLU A 1 82 ? -13.750 -12.204 1.841 1.00 97.00 82 GLU A N 1
ATOM 681 C CA . GLU A 1 82 ? -13.782 -11.865 0.408 1.00 97.00 82 GLU A CA 1
ATOM 682 C C . GLU A 1 82 ? -12.552 -12.399 -0.342 1.00 97.00 82 GLU A C 1
ATOM 684 O O . GLU A 1 82 ? -12.586 -12.612 -1.555 1.00 97.00 82 GLU A O 1
ATOM 689 N N . TYR A 1 83 ? -11.437 -12.564 0.378 1.00 97.00 83 TYR A N 1
ATOM 690 C CA . TYR A 1 83 ? -10.180 -13.120 -0.119 1.00 97.00 83 TYR A CA 1
ATOM 691 C C . TYR A 1 83 ? -9.188 -13.428 1.014 1.00 97.00 83 TYR A C 1
ATOM 693 O O . TYR A 1 83 ? -9.248 -12.861 2.111 1.00 97.00 83 TYR A O 1
ATOM 701 N N . SER A 1 84 ? -8.208 -14.290 0.728 1.00 97.88 84 SER A N 1
ATOM 702 C CA . SER A 1 84 ? -7.035 -14.484 1.594 1.00 97.88 84 SER A CA 1
ATOM 703 C C . SER A 1 84 ? -6.143 -13.237 1.628 1.00 97.88 84 SER A C 1
ATOM 705 O O . SER A 1 84 ? -6.187 -12.418 0.714 1.00 97.88 84 SER A O 1
ATOM 707 N N . LEU A 1 85 ? -5.309 -13.077 2.659 1.00 98.50 85 LEU A N 1
ATOM 708 C CA . LEU A 1 85 ? -4.323 -11.991 2.686 1.00 98.50 85 LEU A CA 1
ATOM 709 C C . LEU A 1 85 ? -3.374 -12.090 1.480 1.00 98.50 85 LEU A C 1
ATOM 711 O O . LEU A 1 85 ? -2.960 -13.197 1.127 1.00 98.50 85 LEU A O 1
ATOM 715 N N . PRO A 1 86 ? -2.994 -10.960 0.858 1.00 98.44 86 PRO A N 1
ATOM 716 C CA . PRO A 1 86 ? -2.039 -10.999 -0.234 1.00 98.44 86 PRO A CA 1
ATOM 717 C C . PRO A 1 86 ? -0.676 -11.489 0.268 1.00 98.44 86 PRO A C 1
ATOM 719 O O . PRO A 1 86 ? -0.280 -11.231 1.403 1.00 98.44 86 PRO A O 1
ATOM 722 N N . ARG A 1 87 ? 0.082 -12.153 -0.600 1.00 98.44 87 ARG A N 1
ATOM 723 C CA . ARG A 1 87 ? 1.487 -12.491 -0.361 1.00 98.44 87 ARG A CA 1
ATOM 724 C C . ARG A 1 87 ? 2.345 -11.224 -0.316 1.00 98.44 87 ARG A C 1
ATOM 726 O O . ARG A 1 87 ? 3.248 -11.152 0.512 1.00 98.44 87 ARG A O 1
ATOM 733 N N . ARG A 1 88 ? 2.072 -10.235 -1.177 1.00 98.44 88 ARG A N 1
ATOM 734 C CA . ARG A 1 88 ? 2.710 -8.906 -1.170 1.00 98.44 88 ARG A CA 1
ATOM 735 C C . ARG A 1 88 ? 1.708 -7.785 -1.377 1.00 98.44 88 ARG A C 1
ATOM 737 O O . ARG A 1 88 ? 0.751 -7.928 -2.133 1.00 98.44 88 ARG A O 1
ATOM 744 N N . TYR A 1 89 ? 1.974 -6.647 -0.750 1.00 98.69 89 TYR A N 1
ATOM 745 C CA . TYR A 1 89 ? 1.208 -5.424 -0.945 1.00 98.69 89 TYR A CA 1
ATOM 746 C C . TYR A 1 89 ? 2.147 -4.280 -1.326 1.00 98.69 89 TYR A C 1
ATOM 748 O O . TYR A 1 89 ? 2.996 -3.863 -0.538 1.00 98.69 89 TYR A O 1
ATOM 756 N N . THR A 1 90 ? 1.987 -3.739 -2.528 1.00 98.56 90 THR A N 1
ATOM 757 C CA . THR A 1 90 ? 2.845 -2.675 -3.048 1.00 98.56 90 THR A CA 1
ATOM 758 C C . THR A 1 90 ? 2.037 -1.415 -3.313 1.00 98.56 90 THR A C 1
ATOM 760 O O . THR A 1 90 ? 1.092 -1.421 -4.099 1.00 98.56 90 THR A O 1
ATOM 763 N N . PHE A 1 91 ? 2.436 -0.303 -2.697 1.00 98.25 91 PHE A N 1
ATOM 764 C CA . PHE A 1 91 ? 1.932 1.016 -3.071 1.00 98.25 91 PHE A CA 1
ATOM 765 C C . PHE A 1 91 ? 2.616 1.475 -4.361 1.00 98.25 91 PHE A C 1
ATOM 767 O O . PHE A 1 91 ? 3.802 1.796 -4.353 1.00 98.25 91 PHE A O 1
ATOM 774 N N . VAL A 1 92 ? 1.881 1.561 -5.464 1.00 97.44 92 VAL A N 1
ATOM 775 C CA . VAL A 1 92 ? 2.374 2.171 -6.700 1.00 97.44 92 VAL A CA 1
ATOM 776 C C . VAL A 1 92 ? 2.002 3.651 -6.694 1.00 97.44 92 VAL A C 1
ATOM 778 O O . VAL A 1 92 ? 0.882 4.041 -7.017 1.00 97.44 92 VAL A O 1
ATOM 781 N N . ALA A 1 93 ? 2.947 4.491 -6.283 1.00 96.19 93 ALA A N 1
ATOM 782 C CA . ALA A 1 93 ? 2.754 5.923 -6.102 1.00 96.19 93 ALA A CA 1
ATOM 783 C C . ALA A 1 93 ? 3.859 6.681 -6.850 1.00 96.19 93 ALA A C 1
ATOM 785 O O . ALA A 1 93 ? 4.922 6.905 -6.274 1.00 96.19 93 ALA A O 1
ATOM 786 N N . PRO A 1 94 ? 3.644 7.131 -8.103 1.00 92.31 94 PRO A N 1
ATOM 787 C CA . PRO A 1 94 ? 4.708 7.710 -8.932 1.00 92.31 94 PRO A CA 1
ATOM 788 C C . PRO A 1 94 ? 5.431 8.919 -8.319 1.00 92.31 94 PRO A C 1
ATOM 790 O O . PRO A 1 94 ? 6.625 9.096 -8.543 1.00 92.31 94 PRO A O 1
ATOM 793 N N . ARG A 1 95 ? 4.747 9.724 -7.489 1.00 90.81 95 ARG A N 1
ATOM 794 C CA . ARG A 1 95 ? 5.363 10.835 -6.724 1.00 90.81 95 ARG A CA 1
ATOM 795 C C . ARG A 1 95 ? 6.070 10.398 -5.432 1.00 90.81 95 ARG A C 1
ATOM 797 O O . ARG A 1 95 ? 6.604 11.241 -4.707 1.00 90.81 95 ARG A O 1
ATOM 804 N N . GLY A 1 96 ? 6.066 9.105 -5.137 1.00 94.38 96 GLY A N 1
ATOM 805 C CA . GLY A 1 96 ? 6.580 8.480 -3.929 1.00 94.38 96 GLY A CA 1
ATOM 806 C C . GLY A 1 96 ? 5.637 8.568 -2.733 1.00 94.38 96 GLY A C 1
ATOM 807 O O . GLY A 1 96 ? 4.531 9.112 -2.787 1.00 94.38 96 GLY A O 1
ATOM 808 N N . VAL A 1 97 ? 6.117 8.040 -1.613 1.00 97.88 97 VAL A N 1
ATOM 809 C CA . VAL A 1 97 ? 5.407 8.021 -0.330 1.00 97.88 97 VAL A CA 1
ATOM 810 C C . VAL A 1 97 ? 6.058 8.984 0.669 1.00 97.88 97 VAL A C 1
ATOM 812 O O . VAL A 1 97 ? 7.230 9.348 0.544 1.00 97.88 97 VAL A O 1
ATOM 815 N N . ALA A 1 98 ? 5.296 9.458 1.653 1.00 98.12 98 ALA A N 1
ATOM 816 C CA . ALA A 1 98 ? 5.803 10.350 2.690 1.00 98.12 98 ALA A CA 1
ATOM 817 C C . ALA A 1 98 ? 6.844 9.648 3.582 1.00 98.12 98 ALA A C 1
ATOM 819 O O . ALA A 1 98 ? 6.814 8.431 3.750 1.00 98.12 98 ALA A O 1
ATOM 820 N N . ARG A 1 99 ? 7.725 10.424 4.234 1.00 97.81 99 ARG A N 1
ATOM 821 C CA . ARG A 1 99 ? 8.781 9.893 5.125 1.00 97.81 99 ARG A CA 1
ATOM 822 C C . ARG A 1 99 ? 8.245 8.957 6.212 1.00 97.81 99 ARG A C 1
ATOM 824 O O . ARG A 1 99 ? 8.902 7.978 6.536 1.00 97.81 99 ARG A O 1
ATOM 831 N N . GLY A 1 100 ? 7.054 9.238 6.747 1.00 97.88 100 GLY A N 1
ATOM 832 C CA . GLY A 1 100 ? 6.400 8.362 7.722 1.00 97.88 100 GLY A CA 1
ATOM 833 C C . GLY A 1 100 ? 6.089 6.974 7.155 1.00 97.88 100 GLY A C 1
ATOM 834 O O . GLY A 1 100 ? 6.348 5.981 7.821 1.00 97.88 100 GLY A O 1
ATOM 835 N N . VAL A 1 101 ? 5.623 6.896 5.903 1.00 98.12 101 VAL A N 1
ATOM 836 C CA . VAL A 1 101 ? 5.375 5.617 5.216 1.00 98.12 101 VAL A CA 1
ATOM 837 C C . VAL A 1 101 ? 6.691 4.878 4.982 1.00 98.12 101 VAL A C 1
ATOM 839 O O . VAL A 1 101 ? 6.784 3.703 5.313 1.00 98.12 101 VAL A O 1
ATOM 842 N N . GLN A 1 102 ? 7.732 5.572 4.503 1.00 98.00 102 GLN A N 1
ATOM 843 C CA . GLN A 1 102 ? 9.065 4.976 4.315 1.00 98.00 102 GLN A CA 1
ATOM 844 C C . GLN A 1 102 ? 9.602 4.389 5.626 1.00 98.00 102 GLN A C 1
ATOM 846 O O . GLN A 1 102 ? 10.071 3.256 5.657 1.00 98.00 102 GLN A O 1
ATOM 851 N N . ALA A 1 103 ? 9.481 5.140 6.725 1.00 98.12 103 ALA A N 1
ATOM 852 C CA . ALA A 1 103 ? 9.920 4.695 8.039 1.00 98.12 103 ALA A CA 1
ATOM 853 C C . ALA A 1 103 ? 9.172 3.440 8.510 1.00 98.12 103 ALA A C 1
ATOM 855 O O . ALA A 1 103 ? 9.805 2.561 9.088 1.00 98.12 103 ALA A O 1
ATOM 856 N N . LEU A 1 104 ? 7.862 3.333 8.260 1.00 98.12 104 LEU A N 1
ATOM 857 C CA . LEU A 1 104 ? 7.097 2.135 8.609 1.00 98.12 104 LEU A CA 1
ATOM 858 C C . LEU A 1 104 ? 7.452 0.939 7.720 1.00 98.12 104 LEU A C 1
ATOM 860 O O . LEU A 1 104 ? 7.673 -0.143 8.251 1.00 98.12 104 LEU A O 1
ATOM 864 N N . VAL A 1 105 ? 7.585 1.128 6.403 1.00 97.94 105 VAL A N 1
ATOM 865 C CA . VAL A 1 105 ? 8.014 0.060 5.480 1.00 97.94 105 VAL A CA 1
ATOM 866 C C . VAL A 1 105 ? 9.380 -0.504 5.889 1.00 97.94 105 VAL A C 1
ATOM 868 O O . VAL A 1 105 ? 9.567 -1.715 5.928 1.00 97.94 105 VAL A O 1
ATOM 871 N N . SER A 1 106 ? 10.325 0.350 6.295 1.00 97.69 106 SER A N 1
ATOM 872 C CA . SER A 1 106 ? 11.633 -0.099 6.797 1.00 97.69 106 SER A CA 1
ATOM 873 C C . SER A 1 106 ? 11.597 -0.738 8.195 1.00 97.69 106 SER A C 1
ATOM 875 O O . SER A 1 106 ? 12.605 -1.290 8.629 1.00 97.69 106 SER A O 1
ATOM 877 N N . HIS A 1 107 ? 10.475 -0.667 8.917 1.00 98.44 107 HIS A N 1
ATOM 878 C CA . HIS A 1 107 ? 10.313 -1.245 10.254 1.00 98.44 107 HIS A CA 1
ATOM 879 C C . HIS A 1 107 ? 8.977 -2.010 10.357 1.00 98.44 107 HIS A C 1
ATOM 881 O O . HIS A 1 107 ? 8.040 -1.511 10.986 1.00 98.44 107 HIS A O 1
ATOM 887 N N . PRO A 1 108 ? 8.886 -3.232 9.798 1.00 98.06 108 PRO A N 1
ATOM 888 C CA . PRO A 1 108 ? 7.635 -3.986 9.658 1.00 98.06 108 PRO A CA 1
ATOM 889 C C . PRO A 1 108 ? 6.797 -4.113 10.936 1.00 98.06 108 PRO A C 1
ATOM 891 O O . PRO A 1 108 ? 5.590 -3.888 10.907 1.00 98.06 108 PRO A O 1
ATOM 894 N N . GLU A 1 109 ? 7.422 -4.385 12.085 1.00 98.31 109 GLU A N 1
ATOM 895 C CA . GLU A 1 109 ? 6.683 -4.481 13.353 1.00 98.31 109 GLU A CA 1
ATOM 896 C C . GLU A 1 109 ? 6.131 -3.128 13.817 1.00 98.31 109 GLU A C 1
ATOM 898 O O . GLU A 1 109 ? 5.025 -3.064 14.345 1.00 98.31 109 GLU A O 1
ATOM 903 N N . ARG A 1 110 ? 6.834 -2.018 13.546 1.00 98.44 110 ARG A N 1
ATOM 904 C CA . ARG A 1 110 ? 6.279 -0.677 13.800 1.00 98.44 110 ARG A CA 1
ATOM 905 C C . ARG A 1 110 ? 5.110 -0.380 12.872 1.00 98.44 110 ARG A C 1
ATOM 907 O O . ARG A 1 110 ? 4.186 0.308 13.289 1.00 98.44 110 ARG A O 1
ATOM 914 N N . PHE A 1 111 ? 5.140 -0.886 11.638 1.00 98.69 111 PHE A N 1
ATOM 915 C CA . PHE A 1 111 ? 4.007 -0.774 10.721 1.00 98.69 111 PHE A CA 1
ATOM 916 C C . PHE A 1 111 ? 2.795 -1.514 11.294 1.00 98.69 111 PHE A C 1
ATOM 918 O O . PHE A 1 111 ? 1.738 -0.907 11.457 1.00 98.69 111 PHE A O 1
ATOM 925 N N . ARG A 1 112 ? 2.961 -2.779 11.695 1.00 98.69 112 ARG A N 1
ATOM 926 C CA . ARG A 1 112 ? 1.896 -3.563 12.335 1.00 98.69 112 ARG A CA 1
ATOM 927 C C . ARG A 1 112 ? 1.284 -2.828 13.528 1.00 98.69 112 ARG A C 1
ATOM 929 O O . ARG A 1 112 ? 0.067 -2.677 13.585 1.00 98.69 112 ARG A O 1
ATOM 936 N N . THR A 1 113 ? 2.117 -2.336 14.445 1.00 98.56 113 THR A N 1
ATOM 937 C CA . THR A 1 113 ? 1.662 -1.548 15.600 1.00 98.56 113 THR A CA 1
ATOM 938 C C . THR A 1 113 ? 0.908 -0.293 15.163 1.00 98.56 113 THR A C 1
ATOM 940 O O . THR A 1 113 ? -0.184 -0.042 15.656 1.00 98.56 113 THR A O 1
ATOM 943 N N . ALA A 1 114 ? 1.421 0.453 14.181 1.00 98.44 114 ALA A N 1
ATOM 944 C CA . ALA A 1 114 ? 0.762 1.656 13.682 1.00 98.44 114 ALA A CA 1
ATOM 945 C C . ALA A 1 114 ? -0.615 1.381 13.053 1.00 98.44 114 ALA A C 1
ATOM 947 O O . ALA A 1 114 ? -1.497 2.224 13.185 1.00 98.44 114 ALA A O 1
ATOM 948 N N . MET A 1 115 ? -0.821 0.230 12.399 1.00 98.50 115 MET A N 1
ATOM 949 C CA . MET A 1 115 ? -2.142 -0.156 11.879 1.00 98.50 115 MET A CA 1
ATOM 950 C C . MET A 1 115 ? -3.173 -0.333 12.996 1.00 98.50 115 MET A C 1
ATOM 952 O O . MET A 1 115 ? -4.326 0.036 12.807 1.00 98.50 115 MET A O 1
ATOM 956 N N . ILE A 1 116 ? -2.759 -0.884 14.139 1.00 98.62 116 ILE A N 1
ATOM 957 C CA . ILE A 1 116 ? -3.630 -1.124 15.296 1.00 98.62 116 ILE A CA 1
ATOM 958 C C . ILE A 1 116 ? -3.869 0.190 16.046 1.00 98.62 116 ILE A C 1
ATOM 960 O O . ILE A 1 116 ? -5.009 0.629 16.179 1.00 98.62 116 ILE A O 1
ATOM 964 N N . ASP A 1 117 ? -2.792 0.856 16.464 1.00 98.31 117 ASP A N 1
ATOM 965 C CA . ASP A 1 117 ? -2.850 2.030 17.342 1.00 98.31 117 ASP A CA 1
ATOM 966 C C . ASP A 1 117 ? -3.547 3.224 16.683 1.00 98.31 117 ASP A C 1
ATOM 968 O O . ASP A 1 117 ? -4.183 4.029 17.357 1.00 98.31 117 ASP A O 1
ATOM 972 N N . ARG A 1 118 ? -3.428 3.351 15.356 1.00 98.00 118 ARG A N 1
ATOM 973 C CA . ARG A 1 118 ? -3.991 4.477 14.599 1.00 98.00 118 ARG A CA 1
ATOM 974 C C . ARG A 1 118 ? -5.317 4.133 13.927 1.00 98.00 118 ARG A C 1
ATOM 976 O O . ARG A 1 118 ? -5.841 4.965 13.188 1.00 98.00 118 ARG A O 1
ATOM 983 N N . TRP A 1 119 ? -5.877 2.940 14.158 1.00 98.50 119 TRP A N 1
ATOM 984 C CA . TRP A 1 119 ? -7.085 2.503 13.458 1.00 98.50 119 TRP A CA 1
ATOM 985 C C . TRP A 1 119 ? -8.254 3.466 13.665 1.00 98.50 119 TRP A C 1
ATOM 987 O O . TRP A 1 119 ? -8.871 3.901 12.696 1.00 98.50 119 TRP A O 1
ATOM 997 N N . SER A 1 120 ? -8.538 3.847 14.911 1.00 96.00 120 SER A N 1
ATOM 998 C CA . SER A 1 120 ? -9.671 4.721 15.234 1.00 96.00 120 SER A CA 1
ATOM 999 C C . SER A 1 120 ? -9.544 6.131 14.654 1.00 96.00 120 SER A C 1
ATOM 1001 O O . SER A 1 120 ? -10.554 6.716 14.287 1.00 96.00 120 SER A O 1
ATOM 1003 N N . GLU A 1 121 ? -8.329 6.681 14.578 1.00 94.19 121 GLU A N 1
ATOM 1004 C CA . GLU A 1 121 ? -8.091 8.072 14.160 1.00 94.19 121 GLU A CA 1
ATOM 1005 C C . GLU A 1 121 ? -7.867 8.218 12.647 1.00 94.19 121 GLU A C 1
ATOM 1007 O O . GLU A 1 121 ? -8.283 9.202 12.025 1.00 94.19 121 GLU A O 1
ATOM 1012 N N . ASP A 1 122 ? -7.179 7.253 12.033 1.00 94.94 122 ASP A N 1
ATOM 1013 C CA . ASP A 1 122 ? -6.723 7.362 10.649 1.00 94.94 122 ASP A CA 1
ATOM 1014 C C . ASP A 1 122 ? -7.472 6.470 9.662 1.00 94.94 122 ASP A C 1
ATOM 1016 O O . ASP A 1 122 ? -7.385 6.738 8.461 1.00 94.94 122 ASP A O 1
ATOM 1020 N N . ILE A 1 123 ? -8.187 5.443 10.132 1.00 97.25 123 ILE A N 1
ATOM 1021 C CA . ILE A 1 123 ? -8.728 4.384 9.271 1.00 97.25 123 ILE A CA 1
ATOM 1022 C C . ILE A 1 123 ? -10.251 4.270 9.395 1.00 97.25 123 ILE A C 1
ATOM 1024 O O . ILE A 1 123 ? -10.937 4.363 8.380 1.00 97.25 123 ILE A O 1
ATOM 1028 N N . ALA A 1 124 ? -10.773 4.067 10.606 1.00 96.19 124 ALA A N 1
ATOM 1029 C CA . ALA A 1 124 ? -12.124 3.566 10.868 1.00 96.19 124 ALA A CA 1
ATOM 1030 C C . ALA A 1 124 ? -13.241 4.329 10.137 1.00 96.19 124 ALA A C 1
ATOM 1032 O O . ALA A 1 124 ? -14.100 3.708 9.517 1.00 96.19 124 ALA A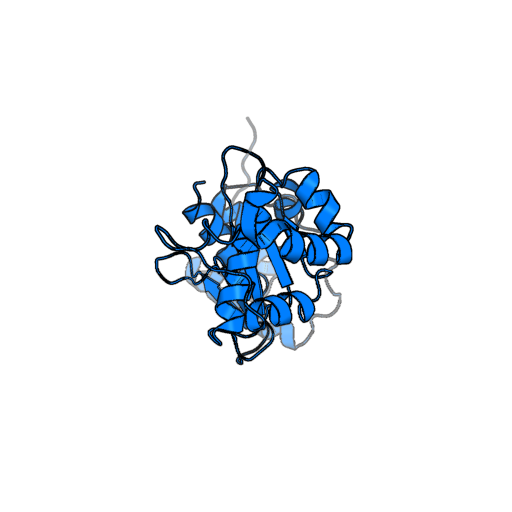 O 1
ATOM 1033 N N . ASP A 1 125 ? -13.204 5.660 10.175 1.00 94.44 125 ASP A N 1
ATOM 1034 C CA . ASP A 1 125 ? -14.201 6.574 9.599 1.00 94.44 125 ASP A CA 1
ATOM 1035 C C . ASP A 1 125 ? -13.944 6.927 8.121 1.00 94.44 125 ASP A C 1
ATOM 1037 O O . ASP A 1 125 ? -14.684 7.697 7.514 1.00 94.44 125 ASP A O 1
ATOM 1041 N N . LYS A 1 126 ? -12.866 6.396 7.531 1.00 92.50 126 LYS A N 1
ATOM 1042 C CA . LYS A 1 126 ? -12.421 6.704 6.159 1.00 92.50 126 LYS A CA 1
ATOM 1043 C C . LYS A 1 126 ? -12.457 5.490 5.235 1.00 92.50 126 LYS A C 1
ATOM 1045 O O . LYS A 1 126 ? -12.033 5.597 4.084 1.00 92.50 126 LYS A O 1
ATOM 1050 N N . LEU A 1 127 ? -12.902 4.331 5.722 1.00 90.69 127 LEU A N 1
ATOM 1051 C CA . LEU A 1 127 ? -13.015 3.118 4.908 1.00 90.69 127 LEU A CA 1
ATOM 1052 C C . LEU A 1 127 ? -14.291 3.089 4.062 1.00 90.69 127 LEU A C 1
ATOM 1054 O O . LEU A 1 127 ? -14.250 2.574 2.945 1.00 90.69 127 LEU A O 1
ATOM 1058 N N . VAL A 1 128 ? -15.400 3.616 4.584 1.00 88.62 128 VAL A N 1
ATOM 1059 C CA . VAL A 1 128 ? -16.721 3.591 3.946 1.00 88.62 128 VAL A CA 1
ATOM 1060 C C . VAL A 1 128 ? -17.383 4.952 4.132 1.00 88.62 128 VAL A C 1
ATOM 1062 O O . VAL A 1 128 ? -17.385 5.499 5.231 1.00 88.62 128 VAL A O 1
ATOM 1065 N N . ASP A 1 129 ? -17.952 5.504 3.062 1.00 86.81 129 ASP A N 1
ATOM 1066 C CA . ASP A 1 129 ? -18.641 6.791 3.135 1.00 86.81 129 ASP A CA 1
ATOM 1067 C C . ASP A 1 129 ? -19.863 6.703 4.060 1.00 86.81 129 ASP A C 1
ATOM 1069 O O . ASP A 1 129 ? -20.748 5.870 3.861 1.00 86.81 129 ASP A O 1
ATOM 1073 N N . ASN A 1 130 ? -19.939 7.619 5.027 1.00 89.38 130 ASN A N 1
ATOM 1074 C CA . ASN A 1 130 ? -21.004 7.700 6.037 1.00 89.38 130 ASN A CA 1
ATOM 1075 C C . ASN A 1 130 ? -21.110 6.478 6.971 1.00 89.38 130 ASN A C 1
ATOM 1077 O O . ASN A 1 130 ? -22.181 6.239 7.529 1.00 89.38 130 ASN A O 1
ATOM 1081 N N . ASP A 1 131 ? -20.025 5.728 7.164 1.00 92.12 131 ASP A N 1
ATOM 1082 C CA . ASP A 1 131 ? -19.970 4.612 8.109 1.00 92.12 131 ASP A CA 1
ATOM 1083 C C . ASP A 1 131 ? -18.610 4.564 8.826 1.00 92.12 131 ASP A C 1
ATOM 1085 O O . ASP A 1 131 ? -17.604 5.070 8.329 1.00 92.12 131 ASP A O 1
ATOM 1089 N N . THR A 1 132 ? -18.578 3.949 10.007 1.00 95.50 132 THR A N 1
ATOM 1090 C CA . THR A 1 132 ? -17.363 3.778 10.808 1.00 95.50 132 THR A CA 1
ATOM 1091 C C . THR A 1 132 ? -17.109 2.297 11.010 1.00 95.50 132 THR A C 1
ATOM 1093 O O . THR A 1 132 ? -17.885 1.604 11.662 1.00 95.50 132 THR A O 1
ATOM 1096 N N . VAL A 1 133 ? -15.972 1.817 10.514 1.00 96.50 133 VAL A N 1
ATOM 1097 C CA . VAL A 1 133 ? -15.548 0.424 10.657 1.00 96.50 133 VAL A CA 1
ATOM 1098 C C . VAL A 1 133 ? -14.604 0.308 11.861 1.00 96.50 133 VAL A C 1
ATOM 1100 O O . VAL A 1 133 ? -13.420 0.642 11.737 1.00 96.50 133 VAL A O 1
ATOM 1103 N N . PRO A 1 134 ? -15.075 -0.143 13.040 1.00 97.31 134 PRO A N 1
ATOM 1104 C CA . PRO A 1 134 ? -14.210 -0.304 14.203 1.00 97.31 134 PRO A CA 1
ATOM 1105 C C . PRO A 1 134 ? -13.168 -1.404 13.974 1.00 97.31 134 PRO A C 1
ATOM 1107 O O . PRO A 1 134 ? -13.340 -2.282 13.127 1.00 97.31 134 PRO A O 1
ATOM 1110 N N . LEU A 1 135 ? -12.093 -1.377 14.763 1.00 98.44 135 LEU A N 1
ATOM 1111 C CA . LEU A 1 135 ? -11.126 -2.469 14.801 1.00 98.44 135 LEU A CA 1
ATOM 1112 C C . LEU A 1 135 ? -11.763 -3.663 15.521 1.00 98.44 135 LEU A C 1
ATOM 1114 O O . LEU A 1 135 ? -11.752 -3.731 16.749 1.00 98.44 135 LEU A O 1
ATOM 1118 N N . THR A 1 136 ? -12.375 -4.572 14.766 1.00 98.44 136 THR A N 1
ATOM 1119 C CA . THR A 1 136 ? -12.939 -5.801 15.333 1.00 98.44 136 THR A CA 1
ATOM 1120 C C . THR A 1 136 ? -11.835 -6.831 15.602 1.00 98.44 136 THR A C 1
ATOM 1122 O O . THR A 1 136 ? -10.766 -6.752 14.982 1.00 98.44 136 THR A O 1
ATOM 1125 N N . PRO A 1 137 ? -12.071 -7.831 16.473 1.00 98.69 137 PRO A N 1
ATOM 1126 C CA . PRO A 1 137 ? -11.111 -8.910 16.706 1.00 98.69 137 PRO A CA 1
ATOM 1127 C C . PRO A 1 137 ? -10.685 -9.644 15.427 1.00 98.69 137 PRO A C 1
ATOM 1129 O O . PRO A 1 137 ? -9.532 -10.050 15.306 1.00 98.69 137 PRO A O 1
ATOM 1132 N N . GLU A 1 138 ? -11.582 -9.787 14.450 1.00 98.62 138 GLU A N 1
ATOM 1133 C CA . GLU A 1 138 ? -11.309 -10.456 13.174 1.00 98.62 138 GLU A CA 1
ATOM 1134 C C . GLU A 1 138 ? -10.365 -9.626 12.295 1.00 98.62 138 GLU A C 1
ATOM 1136 O O . GLU A 1 138 ? -9.416 -10.162 11.718 1.00 98.62 138 GLU A O 1
ATOM 1141 N N . ILE A 1 139 ? -10.581 -8.308 12.226 1.00 98.75 139 ILE A N 1
ATOM 1142 C CA . ILE A 1 139 ? -9.691 -7.385 11.508 1.00 98.75 139 ILE A CA 1
ATOM 1143 C C . ILE A 1 139 ? -8.324 -7.343 12.190 1.00 98.75 139 ILE A C 1
ATOM 1145 O O . ILE A 1 139 ? -7.294 -7.443 11.521 1.00 98.75 139 ILE A O 1
ATOM 1149 N N . GLU A 1 140 ? -8.297 -7.232 13.518 1.00 98.81 140 GLU A N 1
ATOM 1150 C CA . GLU A 1 140 ? -7.051 -7.236 14.281 1.00 98.81 140 GLU A CA 1
ATOM 1151 C C . GLU A 1 140 ? -6.277 -8.545 14.077 1.00 98.81 140 GLU A C 1
ATOM 1153 O O . GLU A 1 140 ? -5.062 -8.517 13.871 1.00 98.81 140 GLU A O 1
ATOM 1158 N N . ALA A 1 141 ? -6.969 -9.689 14.052 1.00 98.81 141 ALA A N 1
ATOM 1159 C CA . ALA A 1 141 ? -6.361 -10.977 13.743 1.00 98.81 141 ALA A CA 1
ATOM 1160 C C . ALA A 1 141 ? -5.707 -10.974 12.353 1.00 98.81 141 ALA A C 1
ATOM 1162 O O . ALA A 1 141 ? -4.559 -11.401 12.235 1.00 98.81 141 ALA A O 1
ATOM 1163 N N . LYS A 1 142 ? -6.360 -10.410 11.325 1.00 98.75 142 LYS A N 1
ATOM 1164 C CA . LYS A 1 142 ? -5.767 -10.257 9.983 1.00 98.75 142 LYS A CA 1
ATOM 1165 C C . LYS A 1 142 ? -4.547 -9.343 9.961 1.00 98.75 142 LYS A C 1
ATOM 1167 O O . LYS A 1 142 ? -3.551 -9.678 9.319 1.00 98.75 142 LYS A O 1
ATOM 1172 N N . ILE A 1 143 ? -4.574 -8.237 10.704 1.00 98.81 143 ILE A N 1
ATOM 1173 C CA . ILE A 1 143 ? -3.399 -7.368 10.862 1.00 98.81 143 ILE A CA 1
ATOM 1174 C C . ILE A 1 143 ? -2.254 -8.140 11.526 1.00 98.81 143 ILE A C 1
ATOM 1176 O O . ILE A 1 143 ? -1.102 -8.005 11.126 1.00 98.81 143 ILE A O 1
ATOM 1180 N N . ARG A 1 144 ? -2.527 -8.955 12.546 1.00 98.62 144 ARG A N 1
ATOM 1181 C CA . ARG A 1 144 ? -1.495 -9.734 13.251 1.00 98.62 144 ARG A CA 1
ATOM 1182 C C . ARG A 1 144 ? -0.969 -10.915 12.430 1.00 98.62 144 ARG A C 1
ATOM 1184 O O . ARG A 1 144 ? 0.205 -11.243 12.558 1.00 98.62 144 ARG A O 1
ATOM 1191 N N . GLU A 1 145 ? -1.803 -11.509 11.582 1.00 98.50 145 GLU A N 1
ATOM 1192 C CA . GLU A 1 145 ? -1.456 -12.615 10.679 1.00 98.50 145 GLU A CA 1
ATOM 1193 C C . GLU A 1 145 ? -0.528 -12.165 9.539 1.00 98.50 145 GLU A C 1
ATOM 1195 O O . GLU A 1 145 ? 0.396 -12.884 9.163 1.00 98.50 145 GLU A O 1
ATOM 1200 N N . PHE A 1 146 ? -0.741 -10.965 8.998 1.00 98.69 146 PHE A N 1
ATOM 1201 C CA . PHE A 1 146 ? -0.019 -10.486 7.822 1.00 98.69 146 PHE A CA 1
ATOM 1202 C C . PHE A 1 146 ? 1.479 -10.238 8.081 1.00 98.69 146 PHE A C 1
ATOM 1204 O O . PHE A 1 146 ? 1.864 -9.624 9.079 1.00 98.69 146 PHE A O 1
ATOM 1211 N N . ASP A 1 147 ? 2.352 -10.660 7.164 1.00 98.31 147 ASP A N 1
ATOM 1212 C CA . ASP A 1 147 ? 3.786 -10.365 7.246 1.00 98.31 147 ASP A CA 1
ATOM 1213 C C . ASP A 1 147 ? 4.103 -9.006 6.603 1.00 98.31 147 ASP A C 1
ATOM 1215 O O . ASP A 1 147 ? 4.240 -8.884 5.384 1.00 98.31 147 ASP A O 1
ATOM 1219 N N . PHE A 1 148 ? 4.268 -7.976 7.440 1.00 98.56 148 PHE A N 1
ATOM 1220 C CA . PHE A 1 148 ? 4.556 -6.606 7.004 1.00 98.56 148 PHE A CA 1
ATOM 1221 C C . PHE A 1 148 ? 5.911 -6.437 6.303 1.00 98.56 148 PHE A C 1
ATOM 1223 O O . PHE A 1 148 ? 6.145 -5.389 5.706 1.00 98.56 148 PHE A O 1
ATOM 1230 N N . LYS A 1 149 ? 6.796 -7.447 6.314 1.00 98.38 149 LYS A N 1
ATOM 1231 C CA . LYS A 1 149 ? 8.002 -7.447 5.463 1.00 98.38 149 LYS A CA 1
ATOM 1232 C C . LYS A 1 149 ? 7.656 -7.449 3.973 1.00 98.38 149 LYS A C 1
ATOM 1234 O O . LYS A 1 149 ? 8.497 -7.089 3.159 1.00 98.38 149 LYS A O 1
ATOM 1239 N N . ASN A 1 150 ? 6.432 -7.848 3.629 1.00 98.25 150 ASN A N 1
ATOM 1240 C CA . ASN A 1 150 ? 5.933 -7.904 2.261 1.00 98.25 150 ASN A CA 1
ATOM 1241 C C . ASN A 1 150 ? 5.153 -6.646 1.845 1.00 98.25 150 ASN A C 1
ATOM 1243 O O . ASN A 1 150 ? 4.436 -6.677 0.842 1.00 98.25 150 ASN A O 1
ATOM 1247 N N . VAL A 1 151 ? 5.278 -5.551 2.604 1.00 98.62 151 VAL A N 1
ATOM 1248 C CA . VAL A 1 151 ? 4.789 -4.230 2.196 1.00 98.62 151 VAL A CA 1
ATOM 1249 C C . VAL A 1 151 ? 5.929 -3.434 1.586 1.00 98.62 151 VAL A C 1
ATOM 1251 O O . VAL A 1 151 ? 6.966 -3.271 2.221 1.00 98.62 151 VAL A O 1
ATOM 1254 N N . ASP A 1 152 ? 5.722 -2.890 0.390 1.00 97.81 152 ASP A N 1
ATOM 1255 C CA . ASP A 1 152 ? 6.705 -2.024 -0.271 1.00 97.81 152 ASP A CA 1
ATOM 1256 C C . ASP A 1 152 ? 6.025 -0.889 -1.053 1.00 97.81 152 ASP A C 1
ATOM 1258 O O . ASP A 1 152 ? 4.795 -0.786 -1.100 1.00 97.81 152 ASP A O 1
ATOM 1262 N N . TRP A 1 153 ? 6.811 -0.014 -1.675 1.00 97.56 153 TRP A N 1
ATOM 1263 C CA . TRP A 1 153 ? 6.317 0.992 -2.601 1.00 97.56 153 TRP A CA 1
ATOM 1264 C C . TRP A 1 153 ? 7.195 1.133 -3.841 1.00 97.56 153 TRP A C 1
ATOM 1266 O O . TRP A 1 153 ? 8.411 0.955 -3.815 1.00 97.56 153 TRP A O 1
ATOM 1276 N N . LEU A 1 154 ? 6.558 1.554 -4.927 1.00 95.69 154 LEU A N 1
ATOM 1277 C CA . LEU A 1 154 ? 7.206 1.907 -6.177 1.00 95.69 154 LEU A CA 1
ATOM 1278 C C . LEU A 1 154 ? 6.862 3.353 -6.520 1.00 95.69 154 LEU A C 1
ATOM 1280 O O . LEU A 1 154 ? 5.692 3.728 -6.616 1.00 95.69 154 LEU A O 1
ATOM 1284 N N . ASP A 1 155 ? 7.897 4.169 -6.674 1.00 92.12 155 ASP A N 1
ATOM 1285 C CA . ASP A 1 155 ? 7.818 5.490 -7.293 1.00 92.12 155 ASP A CA 1
ATOM 1286 C C . ASP A 1 155 ? 8.213 5.405 -8.771 1.00 92.12 155 ASP A C 1
ATOM 1288 O O . ASP A 1 155 ? 8.548 4.333 -9.277 1.00 92.12 155 ASP A O 1
ATOM 1292 N N . ALA A 1 156 ? 8.141 6.529 -9.486 1.00 87.88 156 ALA A N 1
ATOM 1293 C CA . ALA A 1 156 ? 8.457 6.556 -10.910 1.00 87.88 156 ALA A CA 1
ATOM 1294 C C . ALA A 1 156 ? 9.884 6.062 -11.207 1.00 87.88 156 ALA A C 1
ATOM 1296 O O . ALA A 1 156 ? 10.087 5.349 -12.183 1.00 87.88 156 ALA A O 1
ATOM 1297 N N . GLU A 1 157 ? 10.856 6.396 -10.355 1.00 86.12 157 GLU A N 1
ATOM 1298 C CA . GLU A 1 157 ? 12.250 5.981 -10.531 1.00 86.12 157 GLU A CA 1
ATOM 1299 C C . GLU A 1 157 ? 12.390 4.459 -10.422 1.00 86.12 157 GLU A C 1
ATOM 1301 O O . GLU A 1 157 ? 12.943 3.822 -11.318 1.00 86.12 157 GLU A O 1
ATOM 1306 N N . ARG A 1 158 ? 11.816 3.857 -9.373 1.00 88.56 158 ARG A N 1
ATOM 1307 C CA . ARG A 1 158 ? 11.843 2.399 -9.190 1.00 88.56 158 ARG A CA 1
ATOM 1308 C C . ARG A 1 158 ? 11.053 1.646 -10.252 1.00 88.56 158 ARG A C 1
ATOM 1310 O O . ARG A 1 158 ? 11.499 0.587 -10.676 1.00 88.56 158 ARG A O 1
ATOM 1317 N N . LEU A 1 159 ? 9.907 2.179 -10.686 1.00 85.69 159 LEU A N 1
ATOM 1318 C CA . LEU A 1 159 ? 9.137 1.590 -11.784 1.00 85.69 159 LEU A CA 1
ATOM 1319 C C . LEU A 1 159 ? 9.966 1.559 -13.064 1.00 85.69 159 LEU A C 1
ATOM 1321 O O . LEU A 1 159 ? 10.047 0.518 -13.699 1.00 85.69 159 LEU A O 1
ATOM 1325 N N . VAL A 1 160 ? 10.593 2.674 -13.441 1.00 81.94 160 VAL A N 1
ATOM 1326 C CA . VAL A 1 160 ? 11.372 2.765 -14.686 1.00 81.94 160 VAL A CA 1
ATOM 1327 C C . VAL A 1 160 ? 12.640 1.911 -14.634 1.00 81.94 160 VAL A C 1
ATOM 1329 O O . VAL A 1 160 ? 13.058 1.376 -15.658 1.00 81.94 160 VAL A O 1
ATOM 1332 N N . ALA A 1 161 ? 13.235 1.743 -13.452 1.00 81.19 161 ALA A N 1
ATOM 1333 C CA . ALA A 1 161 ? 14.390 0.870 -13.255 1.00 81.19 161 ALA A CA 1
ATOM 1334 C C . ALA A 1 161 ? 14.054 -0.629 -13.366 1.00 81.19 161 ALA A C 1
ATOM 1336 O O . ALA A 1 161 ? 14.963 -1.454 -13.490 1.00 81.19 161 ALA A O 1
ATOM 1337 N N . ASP A 1 162 ? 12.774 -1.000 -13.309 1.00 84.00 162 ASP A N 1
ATOM 1338 C CA . ASP A 1 162 ? 12.354 -2.391 -13.371 1.00 84.00 162 ASP A CA 1
ATOM 1339 C C . ASP A 1 162 ? 12.461 -2.951 -14.808 1.00 84.00 162 ASP A C 1
ATOM 1341 O O . ASP A 1 162 ? 11.867 -2.389 -15.734 1.00 84.00 162 ASP A O 1
ATOM 1345 N N . PRO A 1 163 ? 13.166 -4.077 -15.040 1.00 82.75 163 PRO A N 1
ATOM 1346 C CA . PRO A 1 163 ? 13.408 -4.592 -16.393 1.00 82.75 163 PRO A CA 1
ATOM 1347 C C . PRO A 1 163 ? 12.140 -4.921 -17.189 1.00 82.75 163 PRO A C 1
ATOM 1349 O O . PRO A 1 163 ? 12.130 -4.813 -18.416 1.00 82.75 163 PRO A O 1
ATOM 1352 N N . TYR A 1 164 ? 11.063 -5.313 -16.505 1.00 83.50 164 TYR A N 1
ATOM 1353 C CA . TYR A 1 164 ? 9.779 -5.608 -17.140 1.00 83.50 164 TYR A CA 1
ATOM 1354 C C . TYR A 1 164 ? 9.048 -4.333 -17.581 1.00 83.50 164 TYR A C 1
ATOM 1356 O O . TYR A 1 164 ? 8.236 -4.359 -18.503 1.00 83.50 164 TYR A O 1
ATOM 1364 N N . CYS A 1 165 ? 9.379 -3.197 -16.970 1.00 78.50 165 CYS A N 1
ATOM 1365 C CA . CYS A 1 165 ? 8.752 -1.910 -17.228 1.00 78.50 165 CYS A CA 1
ATOM 1366 C C . CYS A 1 165 ? 9.253 -1.248 -18.518 1.00 78.50 165 CYS A C 1
ATOM 1368 O O . CYS A 1 165 ? 8.478 -0.582 -19.198 1.00 78.50 165 CYS A O 1
ATOM 1370 N N . LEU A 1 166 ? 10.507 -1.495 -18.925 1.00 69.25 166 LEU A N 1
ATOM 1371 C CA . LEU A 1 166 ? 11.094 -0.917 -20.146 1.00 69.25 166 LEU A CA 1
ATOM 1372 C C . LEU A 1 166 ? 10.228 -1.148 -21.392 1.00 69.25 166 LEU A C 1
ATOM 1374 O O . LEU A 1 166 ? 9.979 -0.215 -22.147 1.00 69.25 166 LEU A O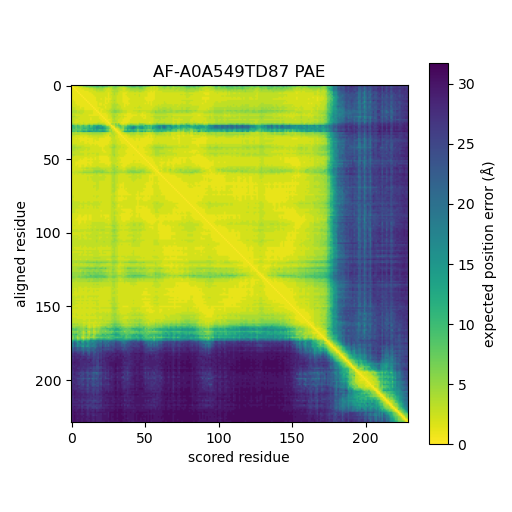 1
ATOM 1378 N N . ARG A 1 167 ? 9.708 -2.366 -21.587 1.00 70.69 167 ARG A N 1
ATOM 1379 C CA . ARG A 1 167 ? 8.841 -2.674 -22.740 1.00 70.69 167 ARG A CA 1
ATOM 1380 C C . ARG A 1 167 ? 7.485 -1.975 -22.675 1.00 70.69 167 ARG A C 1
ATOM 1382 O O . ARG A 1 167 ? 6.938 -1.621 -23.713 1.00 70.69 167 ARG A O 1
ATOM 1389 N N . VAL A 1 168 ? 6.959 -1.763 -21.473 1.00 79.00 168 VAL A N 1
ATOM 1390 C CA . VAL A 1 168 ? 5.678 -1.078 -21.257 1.00 79.00 168 VAL A CA 1
ATOM 1391 C C . VAL A 1 168 ? 5.826 0.425 -21.483 1.00 79.00 168 VAL A C 1
ATOM 1393 O O . VAL A 1 168 ? 4.973 1.039 -22.118 1.00 79.00 168 VAL A O 1
ATOM 1396 N N . LEU A 1 169 ? 6.945 1.013 -21.049 1.00 73.38 169 LEU A N 1
ATOM 1397 C CA . LEU A 1 169 ? 7.242 2.435 -21.231 1.00 73.38 169 LEU A CA 1
ATOM 1398 C C . LEU A 1 169 ? 7.313 2.844 -22.706 1.00 73.38 169 LEU A C 1
ATOM 1400 O O . LEU A 1 169 ? 6.828 3.921 -23.047 1.00 73.38 169 LEU A O 1
ATOM 1404 N N . VAL A 1 170 ? 7.847 1.982 -23.578 1.00 68.06 170 VAL A N 1
ATOM 1405 C CA . VAL A 1 170 ? 7.860 2.210 -25.036 1.00 68.06 170 VAL A CA 1
ATOM 1406 C C . VAL A 1 170 ? 6.435 2.377 -25.567 1.00 68.06 170 VAL A C 1
ATOM 1408 O O . VAL A 1 170 ? 6.154 3.333 -26.280 1.00 68.06 170 VAL A O 1
ATOM 1411 N N . GLY A 1 171 ? 5.514 1.486 -25.182 1.00 69.31 171 GLY A N 1
ATOM 1412 C CA . GLY A 1 171 ? 4.123 1.532 -25.648 1.00 69.31 171 GLY A CA 1
ATOM 1413 C C . GLY A 1 171 ? 3.321 2.718 -25.104 1.00 69.31 171 GLY A C 1
ATOM 1414 O O . GLY A 1 171 ? 2.440 3.228 -25.789 1.00 69.31 171 GLY A O 1
ATOM 1415 N N . TRP A 1 172 ? 3.629 3.168 -23.887 1.00 74.00 172 TRP A N 1
ATOM 1416 C CA . TRP A 1 172 ? 2.882 4.224 -23.199 1.00 74.00 172 TRP A CA 1
ATOM 1417 C C . TRP A 1 172 ? 3.389 5.643 -23.465 1.00 74.00 172 TRP A C 1
ATOM 1419 O O . TRP A 1 172 ? 2.603 6.590 -23.436 1.00 74.00 172 TRP A O 1
ATOM 1429 N N . PHE A 1 173 ? 4.693 5.806 -23.682 1.00 67.19 173 PHE A N 1
ATOM 1430 C CA . PHE A 1 173 ? 5.338 7.120 -23.734 1.00 67.19 173 PHE A CA 1
ATOM 1431 C C . PHE A 1 173 ? 6.140 7.361 -25.013 1.00 67.19 173 PHE A C 1
ATOM 1433 O O . PHE A 1 173 ? 6.836 8.371 -25.084 1.00 67.19 173 PHE A O 1
ATOM 1440 N N . ASP A 1 174 ? 6.065 6.447 -25.990 1.00 57.72 174 ASP A N 1
ATOM 1441 C CA . ASP A 1 174 ? 6.928 6.447 -27.183 1.00 57.72 174 ASP A CA 1
ATOM 1442 C C . ASP A 1 174 ? 8.417 6.564 -26.799 1.00 57.72 174 ASP A C 1
ATOM 1444 O O . ASP A 1 174 ? 9.236 7.193 -27.468 1.00 57.72 174 ASP A O 1
ATOM 1448 N N . ALA A 1 175 ? 8.753 6.019 -25.624 1.00 51.88 175 ALA A N 1
ATOM 1449 C CA . ALA A 1 175 ? 10.082 6.117 -25.054 1.00 51.88 175 ALA A CA 1
ATOM 1450 C C . ALA A 1 175 ? 11.039 5.243 -25.866 1.00 51.88 175 ALA A C 1
ATOM 1452 O O . ALA A 1 175 ? 10.732 4.083 -26.143 1.00 51.88 175 ALA A O 1
ATOM 1453 N N . ASP A 1 176 ? 12.214 5.778 -26.204 1.00 49.47 176 ASP A N 1
ATOM 1454 C CA . ASP A 1 176 ? 13.305 4.976 -26.752 1.00 49.47 176 ASP A CA 1
ATOM 1455 C C . ASP A 1 176 ? 13.599 3.833 -25.755 1.00 49.47 176 ASP A C 1
ATOM 1457 O O . ASP A 1 176 ? 13.924 4.127 -24.598 1.00 49.47 176 ASP A O 1
ATOM 1461 N N . PRO A 1 177 ? 13.481 2.543 -26.149 1.00 49.00 177 PRO A N 1
ATOM 1462 C CA . PRO A 1 177 ? 13.754 1.397 -25.271 1.00 49.00 177 PRO A CA 1
ATOM 1463 C C . PRO A 1 177 ? 15.182 1.391 -24.708 1.00 49.00 177 PRO A C 1
ATOM 1465 O O . PRO A 1 177 ? 15.520 0.544 -23.876 1.00 49.00 177 PRO A O 1
ATOM 1468 N N . GLY A 1 178 ? 16.032 2.312 -25.167 1.00 51.62 178 GLY A N 1
ATOM 1469 C CA . GLY A 1 178 ? 17.440 2.336 -24.868 1.00 51.62 178 GLY A CA 1
ATOM 1470 C C . GLY A 1 178 ? 18.143 1.207 -25.605 1.00 51.62 178 GLY A C 1
ATOM 1471 O O . GLY A 1 178 ? 17.560 0.392 -26.328 1.00 51.62 178 GLY A O 1
ATOM 1472 N N . ARG A 1 179 ? 19.461 1.147 -25.438 1.00 41.03 179 ARG A N 1
ATOM 1473 C CA . ARG A 1 179 ? 20.251 0.109 -26.090 1.00 41.03 179 ARG A CA 1
ATOM 1474 C C . ARG A 1 179 ? 19.914 -1.240 -25.458 1.00 41.03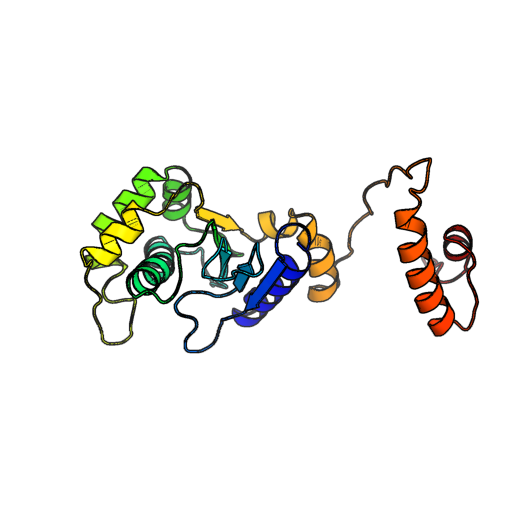 179 ARG A C 1
ATOM 1476 O O . ARG A 1 179 ? 20.090 -1.400 -24.251 1.00 41.03 179 ARG A O 1
ATOM 1483 N N . ALA A 1 180 ? 19.492 -2.203 -26.279 1.00 41.00 180 ALA A N 1
ATOM 1484 C CA . ALA A 1 180 ? 19.292 -3.578 -25.840 1.00 41.00 180 ALA A CA 1
ATOM 1485 C C . ALA A 1 180 ? 20.503 -4.051 -25.007 1.00 41.00 180 ALA A C 1
ATOM 1487 O O . ALA A 1 180 ? 21.649 -3.738 -25.375 1.00 41.00 180 ALA A O 1
ATOM 1488 N N . PRO A 1 181 ? 20.288 -4.794 -23.902 1.00 46.78 181 PRO A N 1
ATOM 1489 C CA . PRO A 1 181 ? 21.388 -5.445 -23.210 1.00 46.78 181 PRO A CA 1
ATOM 1490 C C . PRO A 1 181 ? 22.191 -6.236 -24.241 1.00 46.78 181 PRO A C 1
ATOM 1492 O O . PRO A 1 181 ? 21.608 -6.815 -25.159 1.00 46.78 181 PRO A O 1
ATOM 1495 N N . ARG A 1 182 ? 23.527 -6.239 -24.134 1.00 35.8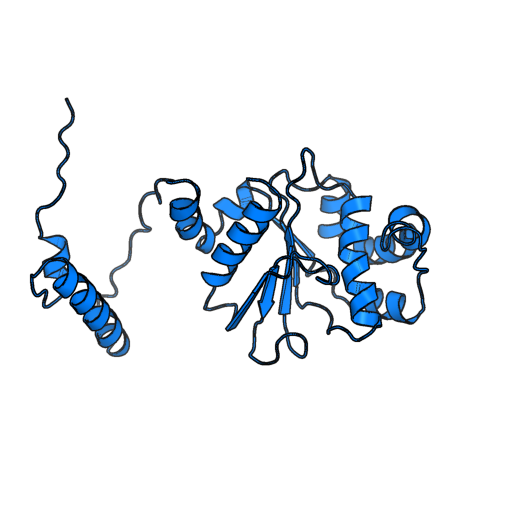8 182 ARG A N 1
ATOM 1496 C CA . ARG A 1 182 ? 24.346 -7.071 -25.024 1.00 35.88 182 ARG A CA 1
ATOM 1497 C C . ARG A 1 182 ? 23.933 -8.519 -24.793 1.00 35.88 182 ARG A C 1
ATOM 1499 O O . ARG A 1 182 ? 24.331 -9.114 -23.795 1.00 35.88 182 ARG A O 1
ATOM 1506 N N . GLY A 1 183 ? 23.110 -9.049 -25.692 1.00 37.56 183 GLY A N 1
ATOM 1507 C CA . GLY A 1 183 ? 22.766 -10.455 -25.711 1.00 37.56 183 GLY A CA 1
ATOM 1508 C C . GLY A 1 183 ? 24.061 -11.227 -25.879 1.00 37.56 183 GLY A C 1
ATOM 1509 O O . GLY A 1 183 ? 24.758 -11.066 -26.882 1.00 37.56 183 GLY A O 1
ATOM 1510 N N . VAL A 1 184 ? 24.416 -12.024 -24.879 1.00 38.12 184 VAL A N 1
ATOM 1511 C CA . VAL A 1 184 ? 25.350 -13.115 -25.115 1.00 38.12 184 VAL A CA 1
ATOM 1512 C C . VAL A 1 184 ? 24.536 -14.113 -25.918 1.00 38.12 184 VAL A C 1
ATOM 1514 O O . VAL A 1 184 ? 23.618 -14.719 -25.375 1.00 38.12 184 VAL A O 1
ATOM 1517 N N . VAL A 1 185 ? 24.793 -14.187 -27.223 1.00 40.25 185 VAL A N 1
ATOM 1518 C CA . VAL A 1 185 ? 24.199 -15.213 -28.082 1.00 40.25 185 VAL A CA 1
ATOM 1519 C C . VAL A 1 185 ? 24.598 -16.557 -27.471 1.00 40.25 185 VAL A C 1
ATOM 1521 O O . VAL A 1 185 ? 25.802 -16.813 -27.369 1.00 40.25 185 VAL A O 1
ATOM 1524 N N . PRO A 1 186 ? 23.651 -17.390 -27.005 1.00 41.78 186 PRO A N 1
ATOM 1525 C CA . PRO A 1 186 ? 23.981 -18.750 -26.624 1.00 41.78 186 PRO A CA 1
ATOM 1526 C C . PRO A 1 186 ? 24.583 -19.427 -27.854 1.00 41.78 186 PRO A C 1
ATOM 1528 O O . PRO A 1 186 ? 23.970 -19.442 -28.919 1.00 41.78 186 PRO A O 1
ATOM 1531 N N . THR A 1 187 ? 25.806 -19.940 -27.736 1.00 46.75 187 THR A N 1
ATOM 1532 C CA . THR A 1 187 ? 26.513 -20.598 -28.850 1.00 46.75 187 THR A CA 1
ATOM 1533 C C . THR A 1 187 ? 25.755 -21.830 -29.362 1.00 46.75 187 THR A C 1
ATOM 1535 O O . THR A 1 187 ? 26.011 -22.301 -30.466 1.00 46.75 187 THR A O 1
ATOM 1538 N N . GLU A 1 188 ? 24.795 -22.330 -28.583 1.00 41.78 188 GLU A N 1
ATOM 1539 C CA . GLU A 1 188 ? 23.944 -23.460 -28.922 1.00 41.78 188 GLU A CA 1
ATOM 1540 C C . GLU A 1 188 ? 22.475 -23.068 -28.731 1.00 41.78 188 GLU A C 1
ATOM 1542 O O . GLU A 1 188 ? 22.042 -22.788 -27.612 1.00 41.78 188 GLU A O 1
ATOM 1547 N N . MET A 1 189 ? 21.711 -23.050 -29.829 1.00 39.91 189 MET A N 1
ATOM 1548 C CA . MET A 1 189 ? 20.251 -22.965 -29.766 1.00 39.91 189 MET A CA 1
ATOM 1549 C C . MET A 1 189 ? 19.721 -24.229 -29.092 1.00 39.91 189 MET A C 1
ATOM 1551 O O . MET A 1 189 ? 19.947 -25.338 -29.586 1.00 39.91 189 MET A O 1
ATOM 1555 N N . GLN A 1 190 ? 18.998 -24.083 -27.981 1.00 42.38 190 GLN A N 1
ATOM 1556 C CA . GLN A 1 190 ? 18.298 -25.225 -27.400 1.00 42.38 190 GLN A CA 1
ATOM 1557 C C . GLN A 1 190 ? 17.142 -25.611 -28.327 1.00 42.38 190 GLN A C 1
ATOM 1559 O O . GLN A 1 190 ? 16.451 -24.761 -28.882 1.00 42.38 190 GLN A O 1
ATOM 1564 N N . SER A 1 191 ? 16.910 -26.908 -28.522 1.00 42.94 191 SER A N 1
ATOM 1565 C CA . SER A 1 191 ? 15.910 -27.423 -29.469 1.00 42.94 191 SER A CA 1
ATOM 1566 C C . SER A 1 191 ? 14.483 -26.910 -29.206 1.00 42.94 191 SER A C 1
ATOM 1568 O O . SER A 1 191 ? 13.688 -26.824 -30.141 1.00 42.94 191 SER A O 1
ATOM 1570 N N . SER A 1 192 ? 14.176 -26.478 -27.979 1.00 44.50 192 SER A N 1
ATOM 1571 C CA . SER A 1 192 ? 12.927 -25.805 -27.594 1.00 44.50 192 SER A CA 1
ATOM 1572 C C . SER A 1 192 ? 12.799 -24.351 -28.079 1.00 44.50 192 SER A C 1
ATOM 1574 O O . SER A 1 192 ? 11.679 -23.856 -28.190 1.00 44.50 192 SER A O 1
ATOM 1576 N N . GLU A 1 193 ? 13.901 -23.669 -28.404 1.00 41.53 193 GLU A N 1
ATOM 1577 C CA . GLU A 1 193 ? 13.912 -22.294 -28.932 1.00 41.53 193 GLU A CA 1
ATOM 1578 C C . GLU A 1 193 ? 13.593 -22.245 -30.438 1.00 41.53 193 GLU A C 1
ATOM 1580 O O . GLU A 1 193 ? 13.100 -21.234 -30.939 1.00 41.53 193 GLU A O 1
ATOM 1585 N N . SER A 1 194 ? 13.791 -23.356 -31.158 1.00 49.38 194 SER A N 1
ATOM 1586 C CA . SER A 1 194 ? 13.587 -23.439 -32.614 1.00 49.38 194 SER A CA 1
ATOM 1587 C C . SER A 1 194 ? 12.128 -23.225 -33.045 1.00 49.38 194 SER A C 1
ATOM 1589 O O . SER A 1 194 ? 11.861 -22.543 -34.035 1.00 49.38 194 SER A O 1
ATOM 1591 N N . VAL A 1 195 ? 11.167 -23.736 -32.268 1.00 42.44 195 VAL A N 1
ATOM 1592 C CA . VAL A 1 195 ? 9.735 -23.636 -32.591 1.00 42.44 195 VAL A CA 1
ATOM 1593 C C . VAL A 1 195 ? 9.241 -22.198 -32.430 1.00 42.44 195 VAL A C 1
ATOM 1595 O O . VAL A 1 195 ? 8.571 -21.677 -33.319 1.00 42.44 195 VAL A O 1
ATOM 1598 N N . TYR A 1 196 ? 9.627 -21.524 -31.346 1.00 41.81 196 TYR A N 1
ATOM 1599 C CA . TYR A 1 196 ? 9.231 -20.139 -31.084 1.00 41.81 196 TYR A CA 1
ATOM 1600 C C . TYR A 1 196 ? 9.812 -19.168 -32.125 1.00 41.81 196 TYR A C 1
ATOM 1602 O O . TYR A 1 196 ? 9.098 -18.310 -32.645 1.00 41.81 196 TYR A O 1
ATOM 1610 N N . VAL A 1 197 ? 11.084 -19.355 -32.498 1.00 49.00 197 VAL A N 1
ATOM 1611 C CA . VAL A 1 197 ? 11.741 -18.559 -33.548 1.00 49.00 197 VAL A CA 1
ATOM 1612 C C . VAL A 1 197 ? 11.090 -18.802 -34.915 1.00 49.00 197 VAL A C 1
ATOM 1614 O O . VAL A 1 197 ? 10.829 -17.842 -35.636 1.00 49.00 197 VAL A O 1
ATOM 1617 N N . SER A 1 198 ? 10.736 -20.049 -35.250 1.00 46.25 198 SER A N 1
ATOM 1618 C CA . SER A 1 198 ? 10.065 -20.365 -36.522 1.00 46.25 198 SER A CA 1
ATOM 1619 C C . SER A 1 198 ? 8.670 -19.734 -36.649 1.00 46.25 198 SER A C 1
ATOM 1621 O O . SER A 1 198 ? 8.314 -19.232 -37.714 1.00 46.25 198 SER A O 1
ATOM 1623 N N . GLN A 1 199 ? 7.906 -19.668 -35.553 1.00 46.38 199 GLN A N 1
ATOM 1624 C CA . GLN A 1 199 ? 6.584 -19.034 -35.529 1.00 46.38 199 GLN A CA 1
ATOM 1625 C C . GLN A 1 199 ? 6.678 -17.509 -35.669 1.00 46.38 199 GLN A C 1
ATOM 1627 O O . GLN A 1 199 ? 5.886 -16.902 -36.389 1.00 46.38 199 GLN A O 1
ATOM 1632 N N . LEU A 1 200 ? 7.678 -16.883 -35.040 1.00 43.53 200 LEU A N 1
ATOM 1633 C CA . LEU A 1 200 ? 7.963 -15.454 -35.197 1.00 43.53 200 LEU A CA 1
ATOM 1634 C C . LEU A 1 200 ? 8.378 -15.096 -36.632 1.00 43.53 200 LEU A C 1
ATOM 1636 O O . LEU A 1 200 ? 7.892 -14.103 -37.173 1.00 43.53 200 LEU A O 1
ATOM 1640 N N . LEU A 1 201 ? 9.224 -15.912 -37.268 1.00 42.97 201 LEU A N 1
ATOM 1641 C CA . LEU A 1 201 ? 9.642 -15.715 -38.662 1.00 42.97 201 LEU A CA 1
ATOM 1642 C C . LEU A 1 201 ? 8.471 -15.859 -39.642 1.00 42.97 201 LEU A C 1
ATOM 1644 O O . LEU A 1 201 ? 8.369 -15.082 -40.592 1.00 42.97 201 LEU A O 1
ATOM 1648 N N . GLN A 1 202 ? 7.546 -16.787 -39.379 1.00 43.16 202 GLN A N 1
ATOM 1649 C CA . GLN A 1 202 ? 6.339 -16.959 -40.186 1.00 43.16 202 GLN A CA 1
ATOM 1650 C C . GLN A 1 202 ? 5.419 -15.727 -40.110 1.00 43.16 202 GLN A C 1
ATOM 1652 O O . GLN A 1 202 ? 4.983 -15.219 -41.142 1.00 43.16 202 GLN A O 1
ATOM 1657 N N . VAL A 1 203 ? 5.205 -15.182 -38.907 1.00 48.34 203 VAL A N 1
ATOM 1658 C CA . VAL A 1 203 ? 4.405 -13.959 -38.701 1.00 48.34 203 VAL A CA 1
ATOM 1659 C C . VAL A 1 203 ? 5.031 -12.745 -39.398 1.00 48.34 203 VAL A C 1
ATOM 1661 O O . VAL A 1 203 ? 4.318 -11.914 -39.964 1.00 48.34 203 VAL A O 1
ATOM 1664 N N . TYR A 1 204 ? 6.362 -12.632 -39.394 1.00 41.44 204 TYR A N 1
ATOM 1665 C CA . TYR A 1 204 ? 7.057 -11.562 -40.112 1.00 41.44 204 TYR A CA 1
ATOM 1666 C C . TYR A 1 204 ? 6.992 -11.735 -41.635 1.00 41.44 204 TYR A C 1
ATOM 1668 O O . TYR A 1 204 ? 6.803 -10.741 -42.339 1.00 41.44 204 TYR A O 1
ATOM 1676 N N . GLY A 1 205 ? 7.082 -12.967 -42.143 1.00 45.44 205 GLY A N 1
ATOM 1677 C CA . GLY A 1 205 ? 7.049 -13.240 -43.580 1.00 45.44 205 GLY A CA 1
ATOM 1678 C C . GLY A 1 205 ? 5.678 -13.048 -44.233 1.00 45.44 205 GLY A C 1
ATOM 1679 O O . GLY A 1 205 ? 5.580 -12.567 -45.364 1.00 45.44 205 GLY A O 1
ATOM 1680 N N . GLU A 1 206 ? 4.599 -13.323 -43.497 1.00 49.44 206 GLU A N 1
ATOM 1681 C CA . GLU A 1 206 ? 3.228 -13.036 -43.940 1.00 49.44 206 GLU A CA 1
ATOM 1682 C C . GLU A 1 206 ? 2.969 -11.526 -44.067 1.00 49.44 206 GLU A C 1
ATOM 1684 O O . GLU A 1 206 ? 2.226 -11.085 -44.945 1.00 49.44 206 GLU A O 1
ATOM 1689 N N . ARG A 1 207 ? 3.630 -10.715 -43.230 1.00 41.62 207 ARG A N 1
ATOM 1690 C CA . ARG A 1 207 ? 3.476 -9.254 -43.209 1.00 41.62 207 ARG A CA 1
ATOM 1691 C C . ARG A 1 207 ? 4.346 -8.532 -44.245 1.00 41.62 207 ARG A C 1
ATOM 1693 O O . ARG A 1 207 ? 4.008 -7.415 -44.627 1.00 41.62 207 ARG A O 1
ATOM 1700 N N . SER A 1 208 ? 5.437 -9.152 -44.701 1.00 42.03 208 SER A N 1
ATOM 1701 C CA . SER A 1 208 ? 6.386 -8.589 -45.676 1.00 42.03 208 SER A CA 1
ATOM 1702 C C . SER A 1 208 ? 6.263 -9.162 -47.097 1.00 42.03 208 SER A C 1
ATOM 1704 O O . SER A 1 208 ? 6.965 -8.692 -47.990 1.00 42.03 208 SER A O 1
ATOM 1706 N N . GLN A 1 209 ? 5.407 -10.172 -47.320 1.00 49.38 209 GLN A N 1
ATOM 1707 C CA . GLN A 1 209 ? 5.374 -10.991 -48.547 1.00 49.38 209 GLN A CA 1
ATOM 1708 C C . GLN A 1 209 ? 6.740 -11.614 -48.915 1.00 49.38 209 GLN A C 1
ATOM 1710 O O . GLN A 1 209 ? 7.018 -11.879 -50.085 1.00 49.38 209 GLN A O 1
ATOM 1715 N N . GLN A 1 210 ? 7.595 -11.876 -47.922 1.00 44.91 210 GLN A N 1
ATOM 1716 C CA . GLN A 1 210 ? 8.907 -12.503 -48.100 1.00 44.91 210 GLN A CA 1
ATOM 1717 C C . GLN A 1 210 ? 9.116 -13.617 -47.077 1.00 44.91 210 GLN A C 1
ATOM 1719 O O . GLN A 1 210 ? 8.872 -13.429 -45.893 1.00 44.91 210 GLN A O 1
ATOM 1724 N N . ALA A 1 211 ? 9.587 -14.781 -47.524 1.00 43.09 211 ALA A N 1
ATOM 1725 C CA . ALA A 1 211 ? 9.894 -15.895 -46.633 1.00 43.09 211 ALA A CA 1
ATOM 1726 C C . ALA A 1 211 ? 11.297 -15.731 -46.023 1.00 43.09 211 ALA A C 1
ATOM 1728 O O . ALA A 1 211 ? 12.258 -15.522 -46.761 1.00 43.09 211 ALA A O 1
ATOM 1729 N N . PHE A 1 212 ? 11.407 -15.875 -44.700 1.00 49.03 212 PHE A N 1
ATOM 1730 C CA . PHE A 1 212 ? 12.674 -15.864 -43.959 1.00 49.03 212 PHE A CA 1
ATOM 1731 C C . PHE A 1 212 ? 12.918 -17.255 -43.36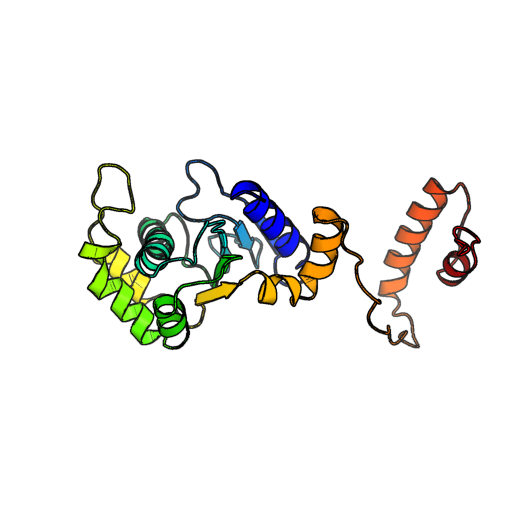2 1.00 49.03 212 PHE A C 1
ATOM 1733 O O . PHE A 1 212 ? 12.015 -17.809 -42.731 1.00 49.03 212 PHE A O 1
ATOM 1740 N N . GLN A 1 213 ? 14.095 -17.843 -43.601 1.00 45.00 213 GLN A N 1
ATOM 1741 C CA . GLN A 1 213 ? 14.408 -19.219 -43.185 1.00 45.00 213 GLN A CA 1
ATOM 1742 C C . GLN A 1 213 ? 15.066 -19.261 -41.801 1.00 45.00 213 GLN A C 1
ATOM 1744 O O . GLN A 1 213 ? 14.848 -20.214 -41.053 1.00 45.00 213 GLN A O 1
ATOM 1749 N N . ASP A 1 214 ? 15.816 -18.222 -41.427 1.00 43.56 214 ASP A N 1
ATOM 1750 C CA . ASP A 1 214 ? 16.429 -18.106 -40.105 1.00 43.56 214 ASP A CA 1
ATOM 1751 C C . ASP A 1 214 ? 16.574 -16.645 -39.627 1.00 43.56 214 ASP A C 1
ATOM 1753 O O . ASP A 1 214 ? 16.213 -15.683 -40.310 1.00 43.56 214 ASP A O 1
ATOM 1757 N N . SER A 1 215 ? 17.078 -16.469 -38.403 1.00 41.19 215 SER A N 1
ATOM 1758 C CA . SER A 1 215 ? 17.274 -15.158 -37.771 1.00 41.19 215 SER A CA 1
ATOM 1759 C C . SER A 1 215 ? 18.367 -14.304 -38.428 1.00 41.19 215 SER A C 1
ATOM 1761 O O . SER A 1 215 ? 18.408 -13.092 -38.200 1.00 41.19 215 SER A O 1
ATOM 1763 N N . SER A 1 216 ? 19.239 -14.903 -39.243 1.00 46.16 216 SER A N 1
ATOM 1764 C CA . SER A 1 216 ? 20.289 -14.199 -39.978 1.00 46.16 216 SER A CA 1
ATOM 1765 C C . SER A 1 216 ? 19.747 -13.494 -41.225 1.00 46.16 216 SER A C 1
ATOM 1767 O O . SER A 1 216 ? 20.235 -12.412 -41.559 1.00 46.16 216 SER A O 1
ATOM 1769 N N . ASP A 1 217 ? 18.660 -13.998 -41.819 1.00 44.75 217 ASP A N 1
ATOM 1770 C CA . ASP A 1 217 ? 17.984 -13.343 -42.947 1.00 44.75 217 ASP A CA 1
ATOM 1771 C C . ASP A 1 217 ? 17.303 -12.018 -42.543 1.00 44.75 217 ASP A C 1
ATOM 1773 O O . ASP A 1 217 ? 17.288 -11.050 -43.308 1.00 44.75 217 ASP A O 1
ATOM 1777 N N . VAL A 1 218 ? 16.779 -11.933 -41.313 1.00 48.16 218 VAL A N 1
ATOM 1778 C CA . VAL A 1 218 ? 16.083 -10.736 -40.794 1.00 48.16 218 VAL A CA 1
ATOM 1779 C C . VAL A 1 218 ? 17.051 -9.572 -40.548 1.00 48.16 218 VAL A C 1
ATOM 1781 O O . VAL A 1 218 ? 16.688 -8.409 -40.720 1.00 48.16 218 VAL A O 1
ATOM 1784 N N . LEU A 1 219 ? 18.302 -9.866 -40.185 1.00 41.03 219 LEU A N 1
ATOM 1785 C CA . LEU A 1 219 ? 19.334 -8.860 -39.900 1.00 41.03 219 LEU A CA 1
ATOM 1786 C C . LEU A 1 219 ? 19.955 -8.245 -41.169 1.00 41.03 219 LEU A C 1
ATOM 1788 O O . LEU A 1 219 ? 20.639 -7.224 -41.076 1.00 41.03 219 LEU A O 1
ATOM 1792 N N . GLY A 1 220 ? 19.729 -8.848 -42.341 1.00 43.03 220 GLY A N 1
ATOM 1793 C CA . GLY A 1 220 ? 20.263 -8.397 -43.631 1.00 43.03 220 GLY A CA 1
ATOM 1794 C C . GLY A 1 220 ? 19.303 -7.561 -44.487 1.00 43.03 220 GLY A C 1
ATOM 1795 O O . GLY A 1 220 ? 19.725 -7.020 -45.511 1.00 43.03 220 GLY A O 1
ATOM 1796 N N . ALA A 1 221 ? 18.028 -7.434 -44.105 1.00 40.19 221 ALA A N 1
ATOM 1797 C CA . ALA A 1 221 ? 17.032 -6.728 -44.908 1.00 40.19 221 ALA A CA 1
ATOM 1798 C C . ALA A 1 221 ? 17.230 -5.193 -44.849 1.00 40.19 221 ALA A C 1
ATOM 1800 O O . ALA A 1 221 ? 17.254 -4.607 -43.763 1.00 40.19 221 ALA A O 1
ATOM 1801 N N . PRO A 1 222 ? 17.359 -4.493 -45.994 1.00 44.41 222 PRO A N 1
ATOM 1802 C CA . PRO A 1 222 ? 17.594 -3.057 -46.007 1.00 44.41 222 PRO A CA 1
ATOM 1803 C C . PRO A 1 222 ? 16.273 -2.299 -45.837 1.00 44.41 222 PRO A C 1
ATOM 1805 O O . PRO A 1 222 ? 15.591 -1.996 -46.813 1.00 44.41 222 PRO A O 1
ATOM 1808 N N . ALA A 1 223 ? 15.932 -1.921 -44.607 1.00 41.19 223 ALA A N 1
ATOM 1809 C CA . ALA A 1 223 ? 14.979 -0.842 -44.368 1.00 41.19 223 ALA A CA 1
ATOM 1810 C C . ALA A 1 223 ? 15.429 0.021 -43.181 1.00 41.19 223 ALA A C 1
ATOM 1812 O O . ALA A 1 223 ? 15.608 -0.467 -42.071 1.00 41.19 223 ALA A O 1
ATOM 1813 N N . HIS A 1 224 ? 15.578 1.320 -43.461 1.00 39.97 224 HIS A N 1
ATOM 1814 C CA . HIS A 1 224 ? 15.861 2.429 -42.539 1.00 39.97 224 HIS A CA 1
ATOM 1815 C C . HIS A 1 224 ? 17.333 2.689 -42.157 1.00 39.97 224 HIS A C 1
ATOM 1817 O O . HIS A 1 224 ? 17.702 2.742 -40.989 1.00 39.97 224 HIS A O 1
ATOM 1823 N N . ARG A 1 225 ? 18.168 3.019 -43.157 1.00 32.59 225 ARG A N 1
ATOM 1824 C CA . ARG A 1 225 ? 19.230 4.027 -42.958 1.00 32.59 225 ARG A CA 1
ATOM 1825 C C . ARG A 1 225 ? 18.608 5.421 -43.086 1.00 32.59 225 ARG A C 1
ATOM 1827 O O . ARG A 1 225 ? 18.318 5.851 -44.197 1.00 32.59 225 ARG A O 1
ATOM 1834 N N . THR A 1 226 ? 18.415 6.135 -41.983 1.00 33.56 226 THR A N 1
ATOM 1835 C CA . THR A 1 226 ? 18.160 7.586 -42.006 1.00 33.56 226 THR A CA 1
ATOM 1836 C C . THR A 1 226 ? 19.495 8.335 -41.966 1.00 33.56 226 THR A C 1
ATOM 1838 O O . THR A 1 226 ? 20.262 8.188 -41.017 1.00 33.56 226 THR A O 1
ATOM 1841 N N . ASN A 1 227 ? 19.785 9.105 -43.020 1.00 29.20 227 ASN A N 1
ATOM 1842 C CA . ASN A 1 227 ? 20.920 10.036 -43.108 1.00 29.20 227 ASN A CA 1
ATOM 1843 C C . ASN A 1 227 ? 20.727 11.235 -42.156 1.00 29.20 227 ASN A C 1
ATOM 1845 O O . ASN A 1 227 ? 19.601 11.724 -42.065 1.00 29.20 227 ASN A O 1
ATOM 1849 N N . PRO A 1 228 ? 21.794 11.777 -41.537 1.00 36.53 228 PRO A N 1
ATOM 1850 C CA . PRO A 1 228 ? 21.767 13.100 -40.927 1.00 36.53 228 PRO A CA 1
ATOM 1851 C C . PRO A 1 228 ? 22.141 14.171 -41.967 1.00 36.53 228 PRO A C 1
ATOM 1853 O O . PRO A 1 228 ? 23.106 14.008 -42.717 1.00 36.53 228 PRO A O 1
ATOM 1856 N N . GLY A 1 229 ? 21.373 15.258 -41.999 1.00 35.06 229 GLY A N 1
ATOM 1857 C CA . GLY A 1 229 ? 21.697 16.527 -42.650 1.00 35.06 229 GLY A CA 1
ATOM 1858 C C . GLY A 1 229 ? 21.454 17.654 -41.663 1.00 35.06 229 GLY A C 1
ATOM 1859 O O . GLY A 1 229 ? 20.462 17.533 -40.909 1.00 35.06 229 GLY A O 1
#

pLDDT: mean 81.0, std 22.67, range [29.2, 98.81]